Protein AF-A0AAX4IAU5-F1 (afdb_monomer)

Foldseek 3Di:
DDDDDDDDDDPPDPDDDDDDDDDDDPDDDDDPPPDPDPPDDPDPPDDPVRVVLLVQLLVQLLVQCCLQLNDVVSVVCCVVCVDPVNVVVVSCCSRPVRSPPVPDPPDQQLVVLLVVLLVCLLVVVLVVNLSSLSSNVSSPDDPVSSLVSLVVSCVVSHVVSSVSSVVSSVVSVVVCVVVVVDDDDCPVVCPVDDDDD

Mean predicted aligned error: 13.19 Å

Solvent-accessible surface area (backbone atoms only — not comparable to full-atom values): 11862 Å² total; per-residue (Å²): 131,89,82,82,81,85,81,83,87,67,98,84,64,101,69,89,82,80,86,80,84,77,84,78,83,94,68,88,76,84,74,84,80,86,65,78,80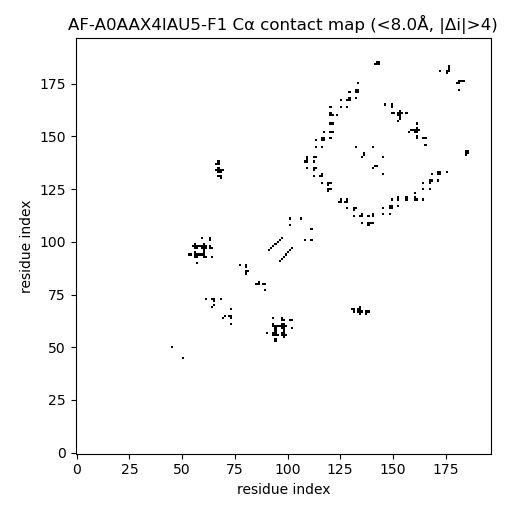,73,77,75,77,76,78,82,73,73,49,72,68,54,51,51,51,48,52,53,21,34,54,47,4,50,54,49,41,29,68,37,63,30,57,73,52,47,57,50,47,53,65,70,26,65,41,84,84,42,31,64,59,48,49,50,45,29,22,49,49,27,21,43,61,69,61,44,85,92,57,55,65,37,58,51,33,56,53,47,52,49,52,27,47,66,68,64,40,61,74,62,37,37,50,45,49,58,17,20,46,67,43,67,42,48,70,64,57,54,49,52,48,42,56,55,38,15,73,77,58,33,60,73,43,23,55,52,47,51,52,44,46,51,54,45,54,49,53,32,38,79,71,66,76,46,77,91,72,60,77,80,78,40,85,83,69,71,81,82,128

pLDDT: mean 81.66, std 19.82, range [35.56, 98.69]

Organism: NCBI:txid34406

Radius of gyration: 26.69 Å; Cα contacts (8 Å, |Δi|>4): 157; chains: 1; bounding box: 72×58×65 Å

InterPro domains:
  IPR003779 Alkyl hydroperoxide reductase AhpD/CMD-like [PF02627] (90-171)
  IPR029032 AhpD-like [G3DSA:1.20.1290.10] (31-176)
  IPR029032 AhpD-like [SSF69118] (56-174)
  IPR052512 4-carboxymuconolactone decarboxylase/NDH-1 regulator [PTHR33570] (48-177)

Structure (mmCIF, N/CA/C/O backbone):
data_AF-A0AAX4IAU5-F1
#
_entry.id   AF-A0AAX4IAU5-F1
#
loop_
_atom_site.group_PDB
_atom_site.id
_atom_site.type_symbol
_atom_site.label_atom_id
_atom_site.label_alt_id
_atom_site.label_comp_id
_atom_site.label_asym_id
_atom_site.label_entity_id
_atom_site.label_seq_id
_atom_site.pdbx_PDB_ins_code
_atom_site.Cartn_x
_atom_site.Cartn_y
_atom_site.Cartn_z
_atom_site.occupancy
_atom_site.B_iso_or_equiv
_atom_site.auth_seq_id
_atom_site.auth_comp_id
_atom_site.auth_asym_id
_atom_site.auth_atom_id
_atom_site.pdbx_PDB_model_num
ATOM 1 N N . MET A 1 1 ? 44.091 -23.424 35.319 1.00 42.50 1 MET A N 1
ATOM 2 C CA . MET A 1 1 ? 42.673 -23.159 35.646 1.00 42.50 1 MET A CA 1
ATOM 3 C C . MET A 1 1 ? 41.850 -24.216 34.936 1.00 42.50 1 MET A C 1
ATOM 5 O O . MET A 1 1 ? 42.053 -24.405 33.745 1.00 42.50 1 MET A O 1
ATOM 9 N N . SER A 1 2 ? 41.065 -24.989 35.685 1.00 35.56 2 SER A N 1
ATOM 10 C CA . SER A 1 2 ? 40.363 -26.178 35.184 1.00 35.56 2 SER A CA 1
ATOM 11 C C . SER A 1 2 ? 39.292 -25.781 34.162 1.00 35.56 2 SER A C 1
ATOM 13 O O . SER A 1 2 ? 38.470 -24.917 34.458 1.00 35.56 2 SER A O 1
ATOM 15 N N . ALA A 1 3 ? 39.323 -26.370 32.965 1.00 40.38 3 ALA A N 1
ATOM 16 C CA . ALA A 1 3 ? 38.309 -26.150 31.939 1.00 40.38 3 ALA A CA 1
ATOM 17 C C . ALA A 1 3 ? 37.106 -27.057 32.225 1.00 40.38 3 ALA A C 1
ATOM 19 O O . ALA A 1 3 ? 37.150 -28.266 32.006 1.00 40.38 3 ALA A O 1
ATOM 20 N N . THR A 1 4 ? 36.035 -26.469 32.750 1.00 40.66 4 THR A N 1
ATOM 21 C CA . THR A 1 4 ? 34.752 -27.142 32.948 1.00 40.66 4 THR A CA 1
ATOM 22 C C . THR A 1 4 ? 34.118 -27.405 31.581 1.00 40.66 4 THR A C 1
ATOM 24 O O . THR A 1 4 ? 33.692 -26.477 30.898 1.00 40.66 4 THR A O 1
ATOM 27 N N . SER A 1 5 ? 34.077 -28.668 31.155 1.00 41.69 5 SER A N 1
ATOM 28 C CA . SER A 1 5 ? 33.336 -29.095 29.965 1.00 41.69 5 SER A CA 1
ATOM 29 C C . SER A 1 5 ? 31.838 -29.118 30.289 1.00 41.69 5 SER A C 1
ATOM 31 O O . SER A 1 5 ? 31.407 -29.887 31.147 1.00 41.69 5 SER A O 1
ATOM 33 N N . LEU A 1 6 ? 31.038 -28.276 29.627 1.00 40.72 6 LEU A N 1
ATOM 34 C CA . LEU A 1 6 ? 29.583 -28.442 29.593 1.00 40.72 6 LEU A CA 1
ATOM 35 C C . LEU A 1 6 ? 29.230 -29.418 28.463 1.00 40.72 6 LEU A C 1
ATOM 37 O O . LEU A 1 6 ? 29.130 -29.026 27.303 1.00 40.72 6 LEU A O 1
ATOM 41 N N . CYS A 1 7 ? 29.015 -30.688 28.805 1.00 36.59 7 CYS A N 1
ATOM 42 C CA . CYS A 1 7 ? 28.283 -31.619 27.949 1.00 36.59 7 CYS A CA 1
ATOM 43 C C . CYS A 1 7 ? 26.790 -31.519 28.278 1.00 36.59 7 CYS A C 1
ATOM 45 O O . CYS A 1 7 ? 26.375 -31.881 29.377 1.00 36.59 7 CYS A O 1
ATOM 47 N N . SER A 1 8 ? 25.977 -31.048 27.330 1.00 40.53 8 SER A N 1
ATOM 48 C CA . SER A 1 8 ? 24.521 -31.198 27.398 1.00 40.53 8 SER A CA 1
ATOM 49 C C . SER A 1 8 ? 24.140 -32.497 26.688 1.00 40.53 8 SER A C 1
ATOM 51 O O . SER A 1 8 ? 24.450 -32.670 25.510 1.00 40.53 8 SER A O 1
ATOM 53 N N . SER A 1 9 ? 23.527 -33.435 27.412 1.00 40.00 9 SER A N 1
ATOM 54 C CA . SER A 1 9 ? 23.120 -34.739 26.879 1.00 40.00 9 SER A CA 1
ATOM 55 C C . SER A 1 9 ? 21.673 -34.655 26.388 1.00 40.00 9 SER A C 1
ATOM 57 O O . SER A 1 9 ? 20.769 -34.409 27.184 1.00 40.00 9 SER A O 1
ATOM 59 N N . ASN A 1 10 ? 21.444 -34.834 25.083 1.00 41.62 10 ASN A N 1
ATOM 60 C CA . ASN A 1 10 ? 20.103 -34.975 24.515 1.00 41.62 10 ASN A CA 1
ATOM 61 C C . ASN A 1 10 ? 19.881 -36.441 24.116 1.00 41.62 10 ASN A C 1
ATOM 63 O O . ASN A 1 10 ? 20.632 -37.004 23.321 1.00 41.62 10 ASN A O 1
ATOM 67 N N . ASN A 1 11 ? 18.867 -37.072 24.704 1.00 51.53 11 ASN A N 1
ATOM 68 C CA . ASN A 1 11 ? 18.774 -38.526 24.855 1.00 51.53 11 ASN A CA 1
ATOM 69 C C . ASN A 1 11 ? 18.225 -39.279 23.626 1.00 51.53 11 ASN A C 1
ATOM 71 O O . ASN A 1 11 ? 17.601 -40.318 23.797 1.00 51.53 11 ASN A O 1
ATOM 75 N N . ASN A 1 12 ? 18.409 -38.772 22.401 1.00 51.66 12 ASN A N 1
ATOM 76 C CA . ASN A 1 12 ? 17.761 -39.356 21.215 1.00 51.66 12 ASN A CA 1
ATOM 77 C C . ASN A 1 12 ? 18.605 -39.446 19.933 1.00 51.66 12 ASN A C 1
ATOM 79 O O . ASN A 1 12 ? 18.045 -39.718 18.880 1.00 51.66 12 ASN A O 1
ATOM 83 N N . ASN A 1 13 ? 19.932 -39.293 19.981 1.00 42.88 13 ASN A N 1
ATOM 84 C CA . ASN A 1 13 ? 20.797 -39.765 18.891 1.00 42.88 13 ASN A CA 1
ATOM 85 C C . ASN A 1 13 ? 22.247 -39.918 19.366 1.00 42.88 13 ASN A C 1
ATOM 87 O O . ASN A 1 13 ? 22.816 -39.006 19.958 1.00 42.88 13 ASN A O 1
ATOM 91 N N . LYS A 1 14 ? 22.845 -41.089 19.122 1.00 46.38 14 LYS A N 1
ATOM 92 C CA . LYS A 1 14 ? 24.207 -41.445 19.548 1.00 46.38 14 LYS A CA 1
ATOM 93 C C . LYS A 1 14 ? 25.281 -40.830 18.639 1.00 46.38 14 LYS A C 1
ATOM 95 O O . LYS A 1 14 ? 26.016 -41.569 17.997 1.00 46.38 14 LYS A O 1
ATOM 100 N N . GLU A 1 15 ? 25.420 -39.507 18.629 1.00 41.56 15 GLU A N 1
ATOM 101 C CA . GLU A 1 15 ? 26.623 -38.852 18.095 1.00 41.56 15 GLU A CA 1
ATOM 102 C C . GLU A 1 15 ? 27.083 -37.722 19.025 1.00 41.56 15 GLU A C 1
ATOM 104 O O . GLU A 1 15 ? 26.440 -36.682 19.154 1.00 41.56 15 GLU A O 1
ATOM 109 N N . ASN A 1 16 ? 28.216 -37.938 19.699 1.00 41.34 16 ASN A N 1
ATOM 110 C CA . ASN A 1 16 ? 28.892 -36.912 20.488 1.00 41.34 16 ASN A CA 1
ATOM 111 C C . ASN A 1 16 ? 29.678 -35.998 19.540 1.00 41.34 16 ASN A C 1
ATOM 113 O O . ASN A 1 16 ? 30.783 -36.341 19.121 1.00 41.34 16 ASN A O 1
ATOM 117 N N . ILE A 1 17 ? 29.133 -34.825 19.216 1.00 46.41 17 ILE A N 1
ATOM 118 C CA . ILE A 1 17 ? 29.857 -33.791 18.468 1.00 46.41 17 ILE A CA 1
ATOM 119 C C . ILE A 1 17 ? 30.657 -32.952 19.469 1.00 46.41 17 ILE A C 1
ATOM 121 O O . ILE A 1 17 ? 30.111 -32.101 20.168 1.00 46.41 17 ILE A O 1
ATOM 125 N N . CYS A 1 18 ? 31.963 -33.201 19.554 1.00 41.09 18 CYS A N 1
ATOM 126 C CA . CYS A 1 18 ? 32.881 -32.388 20.347 1.00 41.09 18 CYS A CA 1
ATOM 127 C C . CYS A 1 18 ? 33.475 -31.295 19.444 1.00 41.09 18 CYS A C 1
ATOM 129 O O . CYS A 1 18 ? 34.310 -31.579 18.584 1.00 41.09 18 CYS A O 1
ATOM 131 N N . ALA A 1 19 ? 33.025 -30.047 19.598 1.00 45.28 19 ALA A N 1
ATOM 132 C CA . ALA A 1 19 ? 33.584 -28.915 18.863 1.00 45.28 19 ALA A CA 1
ATOM 133 C C . ALA A 1 19 ? 34.929 -28.501 19.484 1.00 45.28 19 ALA A C 1
ATOM 135 O O . ALA A 1 19 ? 34.984 -27.844 20.522 1.00 45.28 19 ALA A O 1
ATOM 136 N N . SER A 1 20 ? 36.024 -28.902 18.840 1.00 43.97 20 SER A N 1
ATOM 137 C CA . SER A 1 20 ? 37.365 -28.382 19.112 1.00 43.97 20 SER A CA 1
ATOM 138 C C . SER A 1 20 ? 37.499 -26.991 18.486 1.00 43.97 20 SER A C 1
ATOM 140 O O . SER A 1 20 ? 37.491 -26.854 17.263 1.00 43.97 20 SER A O 1
ATOM 142 N N . PHE A 1 21 ? 37.610 -25.950 19.313 1.00 42.91 21 PHE A N 1
ATOM 143 C CA . PHE A 1 21 ? 37.964 -24.608 18.853 1.00 42.91 21 PHE A CA 1
ATOM 144 C C . PHE A 1 21 ? 39.489 -24.489 18.768 1.00 42.91 21 PHE A C 1
ATOM 146 O O . PHE A 1 21 ? 40.167 -24.340 19.785 1.00 42.91 21 PHE A O 1
ATOM 153 N N . ALA A 1 22 ? 40.034 -24.549 17.553 1.00 50.66 22 ALA A N 1
ATOM 154 C CA . ALA A 1 22 ? 41.423 -24.177 17.300 1.00 50.66 22 ALA A CA 1
ATOM 155 C C . ALA A 1 22 ? 41.568 -22.638 17.320 1.00 50.66 22 ALA A C 1
ATOM 157 O O . ALA A 1 22 ? 40.713 -21.945 16.759 1.00 50.66 22 ALA A O 1
ATOM 158 N N . PRO A 1 23 ? 42.619 -22.074 17.943 1.00 48.50 23 PRO A N 1
ATOM 159 C CA . PRO A 1 23 ? 42.845 -20.632 17.938 1.00 48.50 23 PRO A CA 1
ATOM 160 C C . PRO A 1 23 ? 43.210 -20.134 16.531 1.00 48.50 23 PRO A C 1
ATOM 162 O O . PRO A 1 23 ? 43.966 -20.778 15.804 1.00 48.50 23 PRO A O 1
ATOM 165 N N . LEU A 1 24 ? 42.666 -18.973 16.152 1.00 51.19 24 LEU A N 1
ATOM 166 C CA . LEU A 1 24 ? 42.927 -18.325 14.864 1.00 51.19 24 LEU A CA 1
ATOM 167 C C . LEU A 1 24 ? 44.389 -17.837 14.771 1.00 51.19 24 LEU A C 1
ATOM 169 O O . LEU A 1 24 ? 44.910 -17.302 15.754 1.00 51.19 24 LEU A O 1
ATOM 173 N N . PRO A 1 25 ? 45.053 -17.963 13.606 1.00 57.59 25 PRO A N 1
ATOM 174 C CA . PRO A 1 25 ? 46.419 -17.481 13.424 1.00 57.59 25 PRO A CA 1
ATOM 175 C C . PRO A 1 25 ? 46.477 -15.945 13.454 1.00 57.59 25 PRO A C 1
ATOM 177 O O . PRO A 1 25 ? 45.757 -15.255 12.736 1.00 57.59 25 PRO A O 1
ATOM 180 N N . THR A 1 26 ? 47.380 -15.403 14.270 1.00 53.41 26 THR A N 1
ATOM 181 C CA . THR A 1 26 ? 47.583 -13.968 14.543 1.00 53.41 26 THR A CA 1
ATOM 182 C C . THR A 1 26 ? 48.454 -13.249 13.505 1.00 53.41 26 THR A C 1
ATOM 184 O O . THR A 1 26 ? 49.131 -12.271 13.815 1.00 53.41 26 THR A O 1
ATOM 187 N N . SER A 1 27 ? 48.483 -13.697 12.250 1.00 52.38 27 SER A N 1
ATOM 188 C CA . SER A 1 27 ? 49.321 -13.067 11.220 1.00 52.38 27 SER A CA 1
ATOM 189 C C . SER A 1 27 ? 48.634 -13.057 9.859 1.00 52.38 27 SER A C 1
ATOM 191 O O . SER A 1 27 ? 48.652 -14.039 9.124 1.00 52.38 27 SER A O 1
ATOM 193 N N . PHE A 1 28 ? 48.046 -11.910 9.513 1.00 58.19 28 PHE A N 1
ATOM 194 C CA . PHE A 1 28 ? 47.614 -11.604 8.152 1.00 58.19 28 PHE A CA 1
ATOM 195 C C . PHE A 1 28 ? 48.835 -11.175 7.331 1.00 58.19 28 PHE A C 1
ATOM 197 O O . PHE A 1 28 ? 49.270 -10.027 7.394 1.00 58.19 28 PHE A O 1
ATOM 204 N N . HIS A 1 29 ? 49.402 -12.097 6.558 1.00 60.72 29 HIS A N 1
ATOM 205 C CA . HIS A 1 29 ? 50.274 -11.733 5.445 1.00 60.72 29 HIS A CA 1
ATOM 206 C C . HIS A 1 29 ? 49.392 -11.422 4.232 1.00 60.72 29 HIS A C 1
ATOM 208 O O . HIS A 1 29 ? 48.734 -12.309 3.689 1.00 60.72 29 HIS A O 1
ATOM 214 N N . LEU A 1 30 ? 49.346 -10.150 3.827 1.00 56.84 30 LEU A N 1
ATOM 215 C CA . LEU A 1 30 ? 48.718 -9.734 2.575 1.00 56.84 30 LEU A CA 1
ATOM 216 C C . LEU A 1 30 ? 49.532 -10.311 1.412 1.00 56.84 30 LEU A C 1
ATOM 218 O O . LEU A 1 30 ? 50.612 -9.818 1.095 1.00 56.84 30 LEU A O 1
ATOM 222 N N . VAL A 1 31 ? 49.012 -11.361 0.780 1.00 62.75 31 VAL A N 1
ATOM 223 C CA . VAL A 1 31 ? 49.519 -11.831 -0.511 1.00 62.75 31 VAL A CA 1
ATOM 224 C C . VAL A 1 31 ? 49.049 -10.834 -1.576 1.00 62.75 31 VAL A C 1
ATOM 226 O O . VAL A 1 31 ? 47.837 -10.648 -1.717 1.00 62.75 31 VAL A O 1
ATOM 229 N N . PRO A 1 32 ? 49.945 -10.176 -2.332 1.00 54.59 32 PRO A N 1
ATOM 230 C CA . PRO A 1 32 ? 49.530 -9.323 -3.435 1.00 54.59 32 PRO A CA 1
ATOM 231 C C . PRO A 1 32 ? 48.901 -10.199 -4.524 1.00 54.59 32 PRO A C 1
ATOM 233 O O . PRO A 1 32 ? 49.568 -11.015 -5.160 1.00 54.59 32 PRO A O 1
ATOM 236 N N . THR A 1 33 ? 47.593 -10.057 -4.730 1.00 60.66 33 THR A N 1
ATOM 237 C CA . THR A 1 33 ? 46.863 -10.772 -5.775 1.00 60.66 33 THR A CA 1
ATOM 238 C C . THR A 1 33 ? 47.084 -10.067 -7.112 1.00 60.66 33 THR A C 1
ATOM 240 O O . THR A 1 33 ? 46.337 -9.178 -7.507 1.00 60.66 33 THR A O 1
ATOM 243 N N . ASN A 1 34 ? 48.104 -10.493 -7.859 1.00 59.69 34 ASN A N 1
ATOM 244 C CA . ASN A 1 34 ? 48.252 -10.165 -9.284 1.00 59.69 34 ASN A CA 1
ATOM 245 C C . ASN A 1 34 ? 47.260 -10.982 -10.137 1.00 59.69 34 ASN A C 1
ATOM 247 O O . ASN A 1 34 ? 47.636 -11.655 -11.095 1.00 59.69 34 ASN A O 1
ATOM 251 N N . SER A 1 35 ? 45.978 -10.959 -9.766 1.00 59.38 35 SER A N 1
ATOM 252 C CA . SER A 1 35 ? 44.940 -11.601 -10.567 1.00 59.38 35 SER A CA 1
ATOM 253 C C . SER A 1 35 ? 44.686 -10.738 -11.807 1.00 59.38 35 SER A C 1
ATOM 255 O O . SER A 1 35 ? 44.451 -9.532 -11.656 1.00 59.38 35 SER A O 1
ATOM 257 N N . PRO A 1 36 ? 44.751 -11.292 -13.031 1.00 62.44 36 PRO A N 1
ATOM 258 C CA . PRO A 1 36 ? 44.452 -10.536 -14.236 1.00 62.44 36 PRO A CA 1
ATOM 259 C C . PRO A 1 36 ? 43.037 -9.967 -14.125 1.00 62.44 36 PRO A C 1
ATOM 261 O O . PRO A 1 36 ? 42.081 -10.685 -13.831 1.00 62.44 36 PRO A O 1
ATOM 264 N N . ARG A 1 37 ? 42.922 -8.650 -14.323 1.00 63.50 37 ARG A N 1
ATOM 265 C CA . ARG A 1 37 ? 41.643 -7.938 -14.348 1.00 63.50 37 ARG A CA 1
ATOM 266 C C . ARG A 1 37 ? 40.793 -8.618 -15.421 1.00 63.50 37 ARG A C 1
ATOM 268 O O . ARG A 1 37 ? 41.180 -8.607 -16.589 1.00 63.50 37 ARG A O 1
ATOM 275 N N . THR A 1 38 ? 39.700 -9.271 -15.033 1.00 64.06 38 THR A N 1
ATOM 276 C CA . THR A 1 38 ? 38.787 -9.849 -16.019 1.00 64.06 38 THR A CA 1
ATOM 277 C C . THR A 1 38 ? 38.302 -8.726 -16.937 1.00 64.06 38 THR A C 1
ATOM 279 O O . THR A 1 38 ? 38.106 -7.598 -16.470 1.00 64.06 38 THR A O 1
ATOM 282 N N . PRO A 1 39 ? 38.153 -8.979 -18.248 1.00 63.12 39 PRO A N 1
ATOM 283 C CA . PRO A 1 39 ? 37.537 -8.000 -19.127 1.00 63.12 39 PRO A CA 1
ATOM 284 C C . PRO A 1 39 ? 36.154 -7.645 -18.572 1.00 63.12 39 PRO A C 1
ATOM 286 O O . PRO A 1 39 ? 35.444 -8.519 -18.065 1.00 63.12 39 PRO A O 1
ATOM 289 N N . ASN A 1 40 ? 35.806 -6.356 -18.629 1.00 59.31 40 ASN A N 1
ATOM 290 C CA . ASN A 1 40 ? 34.490 -5.869 -18.223 1.00 59.31 40 ASN A CA 1
ATOM 291 C C . ASN A 1 40 ? 33.406 -6.764 -18.844 1.00 59.31 40 ASN A C 1
ATOM 293 O O . ASN A 1 40 ? 33.540 -7.127 -20.020 1.00 59.31 40 ASN A O 1
ATOM 297 N N . PRO A 1 41 ? 32.349 -7.127 -18.092 1.00 60.78 41 PRO A N 1
ATOM 298 C CA . PRO A 1 41 ? 31.255 -7.891 -18.666 1.00 60.78 41 PRO A CA 1
ATOM 299 C C . PRO A 1 41 ? 30.729 -7.150 -19.904 1.00 60.78 41 PRO A C 1
ATOM 301 O O . PRO A 1 41 ? 30.721 -5.912 -19.910 1.00 60.78 41 PRO A O 1
ATOM 304 N N . PRO A 1 42 ? 30.333 -7.874 -20.964 1.00 56.22 42 PRO A N 1
ATOM 305 C CA . PRO A 1 42 ? 29.811 -7.245 -22.165 1.00 56.22 42 PRO A CA 1
ATOM 306 C C . PRO A 1 42 ? 28.687 -6.280 -21.785 1.00 56.22 42 PRO A C 1
ATOM 308 O O . PRO A 1 42 ? 27.816 -6.621 -20.982 1.00 56.22 42 PRO A O 1
ATOM 311 N N . SER A 1 43 ? 28.727 -5.071 -22.354 1.00 59.72 43 SER A N 1
ATOM 312 C CA . SER A 1 43 ? 27.609 -4.131 -22.292 1.00 59.72 43 SER A CA 1
ATOM 313 C C . SER A 1 43 ? 26.363 -4.889 -22.734 1.00 59.72 43 SER A C 1
ATOM 315 O O . SER A 1 43 ? 26.287 -5.341 -23.879 1.00 59.72 43 SER A O 1
ATOM 317 N N . ILE A 1 44 ? 25.420 -5.100 -21.812 1.00 61.66 44 ILE A N 1
ATOM 318 C CA . ILE A 1 44 ? 24.132 -5.708 -22.132 1.00 61.66 44 ILE A CA 1
ATOM 319 C C . ILE A 1 44 ? 23.369 -4.668 -22.953 1.00 61.66 44 ILE A C 1
ATOM 321 O O . ILE A 1 44 ? 22.574 -3.894 -22.425 1.00 61.66 44 ILE A O 1
ATOM 325 N N . MET A 1 45 ? 23.644 -4.598 -24.254 1.00 59.16 45 MET A N 1
ATOM 326 C CA . MET A 1 45 ? 22.768 -3.887 -25.167 1.00 59.16 45 MET A CA 1
ATOM 327 C C . MET A 1 45 ? 21.460 -4.673 -25.213 1.00 59.16 45 MET A C 1
ATOM 329 O O . MET A 1 45 ? 21.425 -5.817 -25.666 1.00 59.16 45 MET A O 1
ATOM 333 N N . ALA A 1 46 ? 20.391 -4.079 -24.684 1.00 63.34 46 ALA A N 1
ATOM 334 C CA . ALA A 1 46 ? 19.067 -4.678 -24.730 1.00 63.34 46 ALA A CA 1
ATOM 335 C C . ALA A 1 46 ? 18.681 -4.936 -26.194 1.00 63.34 46 ALA A C 1
ATOM 337 O O . ALA A 1 46 ? 18.727 -4.019 -27.021 1.00 63.34 46 ALA A O 1
ATOM 338 N N . SER A 1 47 ? 18.297 -6.176 -26.508 1.00 78.56 47 SER A N 1
ATOM 339 C CA . SER A 1 47 ? 17.722 -6.510 -27.811 1.00 78.56 47 SER A CA 1
ATOM 340 C C . SER A 1 47 ? 16.455 -5.686 -28.053 1.00 78.56 47 SER A C 1
ATOM 342 O O . SER A 1 47 ? 15.782 -5.273 -27.104 1.00 78.56 47 SER A O 1
ATOM 344 N N . ASP A 1 48 ? 16.087 -5.459 -29.312 1.00 80.81 48 ASP A N 1
ATOM 345 C CA . ASP A 1 48 ? 14.913 -4.635 -29.632 1.00 80.81 48 ASP A CA 1
ATOM 346 C C . ASP A 1 48 ? 13.612 -5.212 -29.047 1.00 80.81 48 ASP A C 1
ATOM 348 O O . ASP A 1 48 ? 12.749 -4.463 -28.585 1.00 80.81 48 ASP A O 1
ATOM 352 N N . ASN A 1 49 ? 13.522 -6.540 -28.918 1.00 85.50 49 ASN A N 1
ATOM 353 C CA . ASN A 1 49 ? 12.423 -7.203 -28.211 1.00 85.50 49 ASN A CA 1
ATOM 354 C C . ASN A 1 49 ? 12.401 -6.875 -26.711 1.00 85.50 49 ASN A C 1
ATOM 356 O O . ASN A 1 49 ? 11.329 -6.674 -26.144 1.00 85.50 49 ASN A O 1
ATOM 360 N N . SER A 1 50 ? 13.566 -6.791 -26.061 1.00 86.31 50 SER A N 1
ATOM 361 C CA . SER A 1 50 ? 13.648 -6.399 -24.651 1.00 86.31 50 SER A CA 1
ATOM 362 C C . SER A 1 50 ? 13.229 -4.946 -24.448 1.00 86.31 50 SER A C 1
ATOM 364 O O . SER A 1 50 ? 12.554 -4.657 -23.463 1.00 86.31 50 SER A O 1
ATOM 366 N N . LYS A 1 51 ? 13.591 -4.039 -25.363 1.00 88.38 51 LYS A N 1
ATOM 367 C CA . LYS A 1 51 ? 13.156 -2.635 -25.300 1.00 88.38 51 LYS A CA 1
ATOM 368 C C . LYS A 1 51 ? 11.641 -2.519 -25.451 1.00 88.38 51 LYS A C 1
ATOM 370 O O . LYS A 1 51 ? 11.007 -1.826 -24.661 1.00 88.38 51 LYS A O 1
ATOM 375 N N . LYS A 1 52 ? 11.060 -3.243 -26.416 1.00 93.00 52 LYS A N 1
ATOM 376 C CA . LYS A 1 52 ? 9.609 -3.274 -26.632 1.00 93.00 52 LYS A CA 1
ATOM 377 C C . LYS A 1 52 ? 8.858 -3.781 -25.397 1.00 93.00 52 LYS A C 1
ATOM 379 O O . LYS A 1 52 ? 7.936 -3.114 -24.944 1.00 93.00 52 LYS A O 1
ATOM 384 N N . LEU A 1 53 ? 9.295 -4.901 -24.814 1.00 93.44 53 LEU A N 1
ATOM 385 C CA . LEU A 1 53 ? 8.689 -5.444 -23.593 1.00 93.44 53 LEU A CA 1
ATOM 386 C C . LEU A 1 53 ? 8.739 -4.441 -22.431 1.00 93.44 53 LEU A C 1
ATOM 388 O O . LEU A 1 53 ? 7.746 -4.262 -21.733 1.00 93.44 53 LEU A O 1
ATOM 392 N N . ARG A 1 54 ? 9.884 -3.779 -22.220 1.00 93.38 54 ARG A N 1
ATOM 393 C CA . ARG A 1 54 ? 10.023 -2.767 -21.163 1.00 93.38 54 ARG A CA 1
ATOM 394 C C . ARG A 1 54 ? 9.077 -1.586 -21.375 1.00 93.38 54 ARG A C 1
ATOM 396 O O . ARG A 1 54 ? 8.442 -1.164 -20.419 1.00 93.38 54 ARG A O 1
ATOM 403 N N . ALA A 1 55 ? 8.910 -1.116 -22.612 1.00 93.62 55 ALA A N 1
ATOM 404 C CA . ALA A 1 55 ? 7.957 -0.052 -22.931 1.00 93.62 55 ALA A CA 1
ATOM 405 C C . ALA A 1 55 ? 6.498 -0.464 -22.648 1.00 93.62 55 ALA A C 1
ATOM 407 O O . ALA A 1 55 ? 5.750 0.305 -22.050 1.00 93.62 55 ALA A O 1
ATOM 408 N N . GLU A 1 56 ? 6.106 -1.689 -23.014 1.00 95.50 56 GLU A N 1
ATOM 409 C CA . GLU A 1 56 ? 4.770 -2.229 -22.715 1.00 95.50 56 GLU A CA 1
ATOM 410 C C . GLU A 1 56 ? 4.526 -2.345 -21.201 1.00 95.50 56 GLU A C 1
ATOM 412 O O . GLU A 1 56 ? 3.471 -1.946 -20.707 1.00 95.50 56 GLU A O 1
ATOM 417 N N . LEU A 1 57 ? 5.517 -2.836 -20.447 1.00 96.38 57 LEU A N 1
ATOM 418 C CA . LEU A 1 57 ? 5.456 -2.902 -18.984 1.00 96.38 57 LEU A CA 1
ATOM 419 C C . LEU A 1 57 ? 5.403 -1.513 -18.350 1.00 96.38 57 LEU A C 1
ATOM 421 O O . LEU A 1 57 ? 4.677 -1.317 -17.380 1.00 96.38 57 LEU A O 1
ATOM 425 N N . PHE A 1 58 ? 6.155 -0.550 -18.876 1.00 94.50 58 PHE A N 1
ATOM 426 C CA . PHE A 1 58 ? 6.151 0.815 -18.368 1.00 94.50 58 PHE A CA 1
ATOM 427 C C . PHE A 1 58 ? 4.774 1.462 -18.550 1.00 94.50 58 PHE A C 1
ATOM 429 O O . PHE A 1 58 ? 4.230 2.016 -17.597 1.00 94.50 58 PHE A O 1
ATOM 436 N N . GLU A 1 59 ? 4.168 1.324 -19.732 1.00 95.19 59 GLU A N 1
ATOM 437 C CA . GLU A 1 59 ? 2.836 1.868 -20.019 1.00 95.19 59 GLU A CA 1
ATOM 438 C C . GLU A 1 59 ? 1.754 1.222 -19.142 1.00 95.19 59 GLU A C 1
ATOM 440 O O . GLU A 1 59 ? 1.018 1.920 -18.439 1.00 95.19 59 GLU A O 1
ATOM 445 N N . ALA A 1 60 ? 1.713 -0.115 -19.084 1.00 95.06 60 ALA A N 1
ATOM 446 C CA . ALA A 1 60 ? 0.807 -0.834 -18.185 1.00 95.06 60 ALA A CA 1
ATOM 447 C C . ALA A 1 60 ? 1.045 -0.449 -16.713 1.00 95.06 60 ALA A C 1
ATOM 449 O O . ALA A 1 60 ? 0.116 -0.330 -15.913 1.00 95.06 60 ALA A O 1
ATOM 450 N N . GLY A 1 61 ? 2.306 -0.217 -16.351 1.00 95.81 61 GLY A N 1
ATOM 451 C CA . GLY A 1 61 ? 2.711 0.223 -15.030 1.00 95.81 61 GLY A CA 1
ATOM 452 C C . GLY A 1 61 ? 2.180 1.600 -14.665 1.00 95.81 61 GLY A C 1
ATOM 453 O O . GLY A 1 61 ? 1.669 1.775 -13.560 1.00 95.81 61 GLY A O 1
ATOM 454 N N . LEU A 1 62 ? 2.241 2.567 -15.580 1.00 94.75 62 LEU A N 1
ATOM 455 C CA . LEU A 1 62 ? 1.677 3.895 -15.357 1.00 94.75 62 LEU A CA 1
ATOM 456 C C . LEU A 1 62 ? 0.165 3.839 -15.143 1.00 94.75 62 LEU A C 1
ATOM 458 O O . LEU A 1 62 ? -0.328 4.468 -14.206 1.00 94.75 62 LEU A O 1
ATOM 462 N N . GLN A 1 63 ? -0.552 3.059 -15.954 1.00 94.75 63 GLN A N 1
ATOM 463 C CA . GLN A 1 63 ? -1.999 2.867 -15.812 1.00 94.75 63 GLN A CA 1
ATOM 464 C C . GLN A 1 63 ? -2.336 2.304 -14.426 1.00 94.75 63 GLN A C 1
ATOM 466 O O . GLN A 1 63 ? -3.041 2.936 -13.640 1.00 94.75 63 GLN A O 1
ATOM 471 N N . ASN A 1 64 ? -1.706 1.186 -14.061 1.00 93.56 64 ASN A N 1
ATOM 472 C CA . ASN A 1 64 ? -1.902 0.548 -12.763 1.00 93.56 64 ASN A CA 1
ATOM 473 C C . ASN A 1 64 ? -1.558 1.460 -11.585 1.00 93.56 64 ASN A C 1
ATOM 475 O O . ASN A 1 64 ? -2.241 1.447 -10.560 1.00 93.56 64 ASN A O 1
ATOM 479 N N . ARG A 1 65 ? -0.475 2.231 -11.701 1.00 92.81 65 ARG A N 1
ATOM 480 C CA . ARG A 1 65 ? -0.034 3.140 -10.646 1.00 92.81 65 ARG A CA 1
ATOM 481 C C . ARG A 1 65 ? -1.049 4.267 -10.452 1.00 92.81 65 ARG A C 1
ATOM 483 O O . ARG A 1 65 ? -1.387 4.573 -9.312 1.00 92.81 65 ARG A O 1
ATOM 490 N N . ARG A 1 66 ? -1.584 4.843 -11.531 1.00 94.00 66 ARG A N 1
ATOM 491 C CA . ARG A 1 66 ? -2.613 5.897 -11.472 1.00 94.00 66 ARG A CA 1
ATOM 492 C C . ARG A 1 66 ? -3.898 5.407 -10.818 1.00 94.00 66 ARG A C 1
ATOM 494 O O . ARG A 1 66 ? -4.418 6.091 -9.943 1.00 94.00 66 ARG A O 1
ATOM 501 N N . GLU A 1 67 ? -4.354 4.209 -11.169 1.00 90.75 67 GLU A N 1
ATOM 502 C CA . GLU A 1 67 ? -5.552 3.604 -10.572 1.00 90.75 67 GLU A CA 1
ATOM 503 C C . GLU A 1 67 ? -5.414 3.411 -9.056 1.00 90.75 67 GLU A C 1
ATOM 505 O O . GLU A 1 67 ? -6.338 3.698 -8.296 1.00 90.75 67 GLU A O 1
ATOM 510 N N . VAL A 1 68 ? -4.241 2.963 -8.598 1.00 88.12 68 VAL A N 1
ATOM 511 C CA . VAL A 1 68 ? -4.025 2.649 -7.181 1.00 88.12 68 VAL A CA 1
ATOM 512 C C . VAL A 1 68 ? -3.684 3.904 -6.377 1.00 88.12 68 VAL A C 1
ATOM 514 O O . VAL A 1 68 ? -4.396 4.269 -5.440 1.00 88.12 68 VAL A O 1
ATOM 517 N N . VAL A 1 69 ? -2.592 4.595 -6.707 1.00 87.69 69 VAL A N 1
ATOM 518 C CA . VAL A 1 69 ? -2.086 5.703 -5.875 1.00 87.69 69 VAL A CA 1
ATOM 519 C C . VAL A 1 69 ? -2.625 7.073 -6.293 1.00 87.69 69 VAL A C 1
ATOM 521 O O . VAL A 1 69 ? -2.604 8.003 -5.484 1.00 87.69 69 VAL A O 1
ATOM 524 N N . GLY A 1 70 ? -3.263 7.172 -7.461 1.00 88.62 70 GLY A N 1
ATOM 525 C CA . GLY A 1 70 ? -3.946 8.370 -7.952 1.00 88.62 70 GLY A CA 1
ATOM 526 C C . GLY A 1 70 ? -3.097 9.198 -8.917 1.00 88.62 70 GLY A C 1
ATOM 527 O O . GLY A 1 70 ? -1.880 9.303 -8.761 1.00 88.62 70 GLY A O 1
ATOM 528 N N . GLU A 1 71 ? -3.761 9.840 -9.882 1.00 89.50 71 GLU A N 1
ATOM 529 C CA . GLU A 1 71 ? -3.131 10.626 -10.955 1.00 89.50 71 GLU A CA 1
ATOM 530 C C . GLU A 1 71 ? -2.157 11.687 -10.424 1.00 89.50 71 GLU A C 1
ATOM 532 O O . GLU A 1 71 ? -0.977 11.688 -10.760 1.00 89.50 71 GLU A O 1
ATOM 537 N N . ALA A 1 72 ? -2.620 12.546 -9.510 1.00 85.94 72 ALA A N 1
ATOM 538 C CA . ALA A 1 72 ? -1.821 13.650 -8.976 1.00 85.94 72 ALA A CA 1
ATOM 539 C C . ALA A 1 72 ? -0.529 13.182 -8.277 1.00 85.94 72 ALA 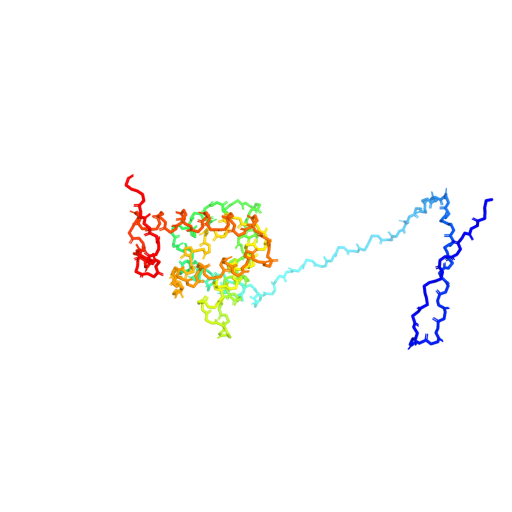A C 1
ATOM 541 O O . ALA A 1 72 ? 0.499 13.870 -8.321 1.00 85.94 72 ALA A O 1
ATOM 542 N N . TYR A 1 73 ? -0.572 12.004 -7.645 1.00 85.12 73 TYR A N 1
ATOM 543 C CA . TYR A 1 73 ? 0.604 11.396 -7.035 1.00 85.12 73 TYR A CA 1
ATOM 544 C C . TYR A 1 73 ? 1.586 10.914 -8.106 1.00 85.12 73 TYR A C 1
ATOM 546 O O . TYR A 1 73 ? 2.781 11.185 -7.996 1.00 85.12 73 TYR A O 1
ATOM 554 N N . VAL A 1 74 ? 1.098 10.242 -9.155 1.00 86.31 74 VAL A N 1
ATOM 555 C CA . VAL A 1 74 ? 1.944 9.752 -10.255 1.00 86.31 74 VAL A CA 1
ATOM 556 C C . VAL A 1 74 ? 2.618 10.901 -10.988 1.00 86.31 74 VAL A C 1
ATOM 558 O O . VAL A 1 74 ? 3.831 10.856 -11.168 1.00 86.31 74 VAL A O 1
ATOM 561 N N . GLU A 1 75 ? 1.884 11.959 -11.316 1.00 88.06 75 GLU A N 1
ATOM 562 C CA . GLU A 1 75 ? 2.443 13.142 -11.979 1.00 88.06 75 GLU A CA 1
ATOM 563 C C . GLU A 1 75 ? 3.508 13.835 -11.116 1.00 88.06 75 GLU A C 1
ATOM 565 O O . GLU A 1 75 ? 4.573 14.228 -11.597 1.00 88.06 75 GLU A O 1
ATOM 570 N N . THR A 1 76 ? 3.282 13.919 -9.802 1.00 84.88 76 THR A N 1
ATOM 571 C CA . THR A 1 76 ? 4.295 14.435 -8.870 1.00 84.88 76 THR A CA 1
ATOM 572 C C . THR A 1 76 ? 5.516 13.521 -8.795 1.00 84.88 76 THR A C 1
ATOM 574 O O . THR A 1 76 ? 6.643 14.011 -8.795 1.00 84.88 76 THR A O 1
ATOM 577 N N . ALA A 1 77 ? 5.320 12.203 -8.770 1.00 83.19 77 ALA A N 1
ATOM 578 C CA . ALA A 1 77 ? 6.411 11.238 -8.748 1.00 83.19 77 ALA A CA 1
ATOM 579 C C . ALA A 1 77 ? 7.220 11.241 -10.052 1.00 83.19 77 ALA A C 1
ATOM 581 O O . ALA A 1 77 ? 8.439 11.135 -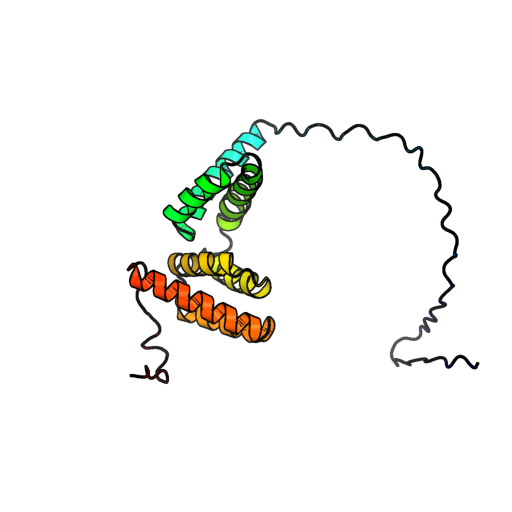9.995 1.00 83.19 77 ALA A O 1
ATOM 582 N N . LEU A 1 78 ? 6.577 11.404 -11.212 1.00 83.69 78 LEU A N 1
ATOM 583 C CA . LEU A 1 78 ? 7.253 11.535 -12.505 1.00 83.69 78 LEU A CA 1
ATOM 584 C C . LEU A 1 78 ? 8.072 12.825 -12.576 1.00 83.69 78 LEU A C 1
ATOM 586 O O . LEU A 1 78 ? 9.226 12.785 -12.992 1.00 83.69 78 LEU A O 1
ATOM 590 N N . ARG A 1 79 ? 7.521 13.945 -12.094 1.00 83.50 79 ARG A N 1
ATOM 591 C CA . ARG A 1 79 ? 8.245 15.221 -12.006 1.00 83.50 79 ARG A CA 1
ATOM 592 C C . ARG A 1 79 ? 9.420 15.163 -11.027 1.00 83.50 79 ARG A C 1
ATOM 594 O O . ARG A 1 79 ? 10.472 15.710 -11.311 1.00 83.50 79 ARG A O 1
ATOM 601 N N . ASN A 1 80 ? 9.265 14.513 -9.876 1.00 72.56 80 ASN A N 1
ATOM 602 C CA . ASN A 1 80 ? 10.343 14.404 -8.887 1.00 72.56 80 ASN A CA 1
ATOM 603 C C . ASN A 1 80 ? 11.386 13.339 -9.278 1.00 72.56 80 ASN A C 1
ATOM 605 O O . ASN A 1 80 ? 12.561 13.466 -8.945 1.00 72.56 80 ASN A O 1
ATOM 609 N N . GLY A 1 81 ? 10.960 12.301 -10.000 1.00 67.62 81 GLY A N 1
ATOM 610 C CA . GLY A 1 81 ? 11.797 11.247 -10.571 1.00 67.62 81 GLY A CA 1
ATOM 611 C C . GLY A 1 81 ? 12.436 11.618 -11.911 1.00 67.62 81 GLY A C 1
ATOM 612 O O . GLY A 1 81 ? 13.039 10.756 -12.542 1.00 67.62 81 GLY A O 1
ATOM 613 N N . SER A 1 82 ? 12.312 12.874 -12.356 1.00 69.00 82 SER A N 1
ATOM 614 C CA . SER A 1 82 ? 12.846 13.347 -13.637 1.00 69.00 82 SER A CA 1
ATOM 615 C C . SER A 1 82 ? 14.327 13.736 -13.587 1.00 69.00 82 SER A C 1
ATOM 617 O O . SER A 1 82 ? 14.841 14.294 -14.556 1.00 69.00 82 SER A O 1
ATOM 619 N N . SER A 1 83 ? 15.015 13.519 -12.461 1.00 84.31 83 SER A N 1
ATOM 620 C CA . SER A 1 83 ? 16.469 13.679 -12.411 1.00 84.31 83 SER A CA 1
ATOM 621 C C . SER A 1 83 ? 17.152 12.466 -13.038 1.00 84.31 83 SER A C 1
ATOM 623 O O . SER A 1 83 ? 16.656 11.345 -12.934 1.00 84.31 83 SER A O 1
ATOM 625 N N . GLU A 1 84 ? 18.316 12.683 -13.654 1.00 86.31 84 GLU A N 1
ATOM 626 C CA . GLU A 1 84 ? 19.123 11.604 -14.245 1.00 86.31 84 GLU A CA 1
ATOM 627 C C . GLU A 1 84 ? 19.427 10.498 -13.217 1.00 86.31 84 GLU A C 1
ATOM 629 O O . GLU A 1 84 ? 19.289 9.318 -13.521 1.00 86.31 84 GLU A O 1
ATOM 634 N N . PHE A 1 85 ? 19.676 10.880 -11.960 1.00 87.31 85 PHE A N 1
ATOM 635 C CA . PHE A 1 85 ? 19.900 9.946 -10.857 1.00 87.31 85 PHE A CA 1
ATOM 636 C C . PHE A 1 85 ? 18.659 9.114 -10.475 1.00 87.31 85 PHE A C 1
ATOM 638 O O . PHE A 1 85 ? 18.772 7.917 -10.212 1.00 87.31 85 PHE A O 1
ATOM 645 N N . ALA A 1 86 ? 17.469 9.723 -10.404 1.00 86.75 86 ALA A N 1
ATOM 646 C CA . ALA A 1 86 ? 16.260 9.053 -9.910 1.00 86.75 86 ALA A CA 1
ATOM 647 C C . ALA A 1 86 ? 15.509 8.259 -10.992 1.00 86.75 86 ALA A C 1
ATOM 649 O O . ALA A 1 86 ? 14.721 7.366 -10.663 1.00 86.75 86 ALA A O 1
ATOM 650 N N . TYR A 1 87 ? 15.750 8.560 -12.270 1.00 87.00 87 TYR A N 1
ATOM 651 C CA . TYR A 1 87 ? 14.995 7.993 -13.385 1.00 87.00 87 TYR A CA 1
ATOM 652 C C . TYR A 1 87 ? 15.059 6.460 -13.435 1.00 87.00 87 TYR A C 1
ATOM 654 O O . TYR A 1 87 ? 14.019 5.811 -13.534 1.00 87.00 87 TYR A O 1
ATOM 662 N N . ALA A 1 88 ? 16.242 5.864 -13.248 1.00 89.88 88 ALA A N 1
ATOM 663 C CA . ALA A 1 88 ? 16.403 4.406 -13.271 1.00 89.88 88 ALA A CA 1
ATOM 664 C C . ALA A 1 88 ? 15.550 3.695 -12.200 1.00 89.88 88 ALA A C 1
ATOM 666 O O . ALA A 1 88 ? 14.998 2.617 -12.430 1.00 89.88 88 ALA A O 1
ATOM 667 N N . GLN A 1 89 ? 15.394 4.315 -11.026 1.00 90.00 89 GLN A N 1
ATOM 668 C CA . GLN A 1 89 ? 14.539 3.795 -9.960 1.00 90.00 89 GLN A CA 1
ATOM 669 C C . GLN A 1 89 ? 13.051 3.911 -10.324 1.00 90.00 89 GLN A C 1
ATOM 671 O O . GLN A 1 89 ? 12.271 3.000 -10.030 1.00 90.00 89 GLN A O 1
ATOM 676 N N . GLN A 1 90 ? 12.658 5.015 -10.962 1.00 89.19 90 GLN A N 1
ATOM 677 C CA . GLN A 1 90 ? 11.293 5.249 -11.429 1.00 89.19 90 GLN A CA 1
ATOM 678 C C . GLN A 1 90 ? 10.909 4.267 -12.547 1.00 89.19 90 GLN A C 1
ATOM 680 O O . GLN A 1 90 ? 9.808 3.711 -12.499 1.00 89.19 90 GLN A O 1
ATOM 685 N N . GLU A 1 91 ? 11.806 4.009 -13.503 1.00 91.50 91 GLU A N 1
ATOM 686 C CA . GLU A 1 91 ? 11.635 2.976 -14.534 1.00 91.50 91 GLU A CA 1
ATOM 687 C C . GLU A 1 91 ? 11.445 1.597 -13.904 1.00 91.50 91 GLU A C 1
ATOM 689 O O . GLU A 1 91 ? 10.431 0.947 -14.155 1.00 91.50 91 GLU A O 1
ATOM 694 N N . LEU A 1 92 ? 12.358 1.184 -13.016 1.00 93.88 92 LEU A N 1
ATOM 695 C CA . LEU A 1 92 ? 12.305 -0.127 -12.366 1.00 93.88 92 LEU A CA 1
ATOM 696 C C . LEU A 1 92 ? 10.964 -0.369 -11.663 1.00 93.88 92 LEU A C 1
ATOM 698 O O . LEU A 1 92 ? 10.344 -1.416 -11.844 1.00 93.88 92 LEU A O 1
ATOM 702 N N . ILE A 1 93 ? 10.503 0.593 -10.862 1.00 92.88 93 ILE A N 1
ATOM 703 C CA . ILE A 1 93 ? 9.251 0.453 -10.109 1.00 92.88 93 ILE A CA 1
ATOM 704 C C . ILE A 1 93 ? 8.046 0.456 -11.045 1.00 92.88 93 ILE A C 1
ATOM 706 O O . ILE A 1 93 ? 7.129 -0.345 -10.859 1.00 92.88 93 ILE A O 1
ATOM 710 N N . THR A 1 94 ? 8.041 1.326 -12.053 1.00 94.12 94 THR A N 1
ATOM 711 C CA . THR A 1 94 ? 6.923 1.422 -12.998 1.00 94.12 94 THR A CA 1
ATOM 712 C C . THR A 1 94 ? 6.801 0.140 -13.819 1.00 94.12 94 THR A C 1
ATOM 714 O O . THR A 1 94 ? 5.729 -0.453 -13.846 1.00 94.12 94 THR A O 1
ATOM 717 N N . GLU A 1 95 ? 7.894 -0.369 -14.386 1.00 95.50 95 GLU A N 1
ATOM 718 C CA . GLU A 1 95 ? 7.881 -1.595 -15.191 1.00 95.50 95 GLU A CA 1
ATOM 719 C C . GLU A 1 95 ? 7.590 -2.847 -14.356 1.00 95.50 95 GLU A C 1
ATOM 721 O O . GLU A 1 95 ? 6.695 -3.633 -14.674 1.00 95.50 95 GLU A O 1
ATOM 726 N N . TRP A 1 96 ? 8.348 -3.068 -13.281 1.00 95.75 96 TRP A N 1
ATOM 727 C CA . TRP A 1 96 ? 8.343 -4.363 -12.601 1.00 95.75 96 TRP A CA 1
ATOM 728 C C . TRP A 1 96 ? 7.325 -4.454 -11.481 1.00 95.75 96 TRP A C 1
ATOM 730 O O . TRP A 1 96 ? 6.619 -5.459 -11.380 1.00 95.75 96 TRP A O 1
ATOM 740 N N . ALA A 1 97 ? 7.214 -3.430 -10.636 1.00 94.69 97 ALA A N 1
ATOM 741 C CA . ALA A 1 97 ? 6.198 -3.474 -9.597 1.00 94.69 97 ALA A CA 1
ATOM 742 C C . ALA A 1 97 ? 4.823 -3.321 -10.255 1.00 94.69 97 ALA A C 1
ATOM 744 O O . ALA A 1 97 ? 4.007 -4.244 -10.211 1.00 94.69 97 ALA A O 1
ATOM 745 N N . TRP A 1 98 ? 4.591 -2.189 -10.918 1.00 95.62 98 TRP A N 1
ATOM 746 C CA . TRP A 1 98 ? 3.269 -1.852 -11.433 1.00 95.62 98 TRP A CA 1
ATOM 747 C C . TRP A 1 98 ? 2.929 -2.589 -12.728 1.00 95.62 98 TRP A C 1
ATOM 749 O O . TRP A 1 98 ? 1.856 -3.179 -12.812 1.00 95.62 98 TRP A O 1
ATOM 759 N N . GLY A 1 99 ? 3.825 -2.601 -13.715 1.00 96.12 99 GLY A N 1
ATOM 760 C CA . GLY A 1 99 ? 3.573 -3.206 -15.024 1.00 96.12 99 GLY A CA 1
ATOM 761 C C . GLY A 1 99 ? 3.527 -4.728 -15.001 1.00 96.12 99 GLY A C 1
ATOM 762 O O . GLY A 1 99 ? 2.678 -5.333 -15.652 1.00 96.12 99 GLY A O 1
ATOM 763 N N . ASN A 1 100 ? 4.401 -5.359 -14.215 1.00 95.69 100 ASN A N 1
ATOM 764 C CA . ASN A 1 100 ? 4.472 -6.812 -14.111 1.00 95.69 100 ASN A CA 1
ATOM 765 C C . ASN A 1 100 ? 3.631 -7.344 -12.943 1.00 95.69 100 ASN A C 1
ATOM 767 O O . ASN A 1 100 ? 2.570 -7.927 -13.162 1.00 95.69 100 ASN A O 1
ATOM 771 N N . ILE A 1 101 ? 4.074 -7.154 -11.696 1.00 96.69 101 ILE A N 1
ATOM 772 C CA . ILE A 1 101 ? 3.509 -7.871 -10.541 1.00 96.69 101 ILE A CA 1
ATOM 773 C C . ILE A 1 101 ? 2.050 -7.494 -10.273 1.00 96.69 101 ILE A C 1
ATOM 775 O O . ILE A 1 101 ? 1.229 -8.388 -10.039 1.00 96.69 101 ILE A O 1
ATOM 779 N N . TRP A 1 102 ? 1.711 -6.205 -10.331 1.00 95.88 102 TRP A N 1
ATOM 780 C CA . TRP A 1 102 ? 0.342 -5.721 -10.116 1.00 95.88 102 TRP A CA 1
ATOM 781 C C . TRP A 1 102 ? -0.624 -6.077 -11.261 1.00 95.88 102 TRP A C 1
ATOM 783 O O . TRP A 1 102 ? -1.832 -6.145 -11.027 1.00 95.88 102 TRP A O 1
ATOM 793 N N . SER A 1 103 ? -0.115 -6.395 -12.456 1.00 94.38 103 SER A N 1
ATOM 794 C CA . SER A 1 103 ? -0.914 -6.855 -13.607 1.00 94.38 103 SER A CA 1
ATOM 795 C C . SER A 1 103 ? -1.231 -8.353 -13.592 1.00 94.38 103 SER A C 1
ATOM 797 O O . SER A 1 103 ? -2.036 -8.823 -14.392 1.00 94.38 103 SER A O 1
ATOM 799 N N . ARG A 1 104 ? -0.597 -9.148 -12.719 1.00 96.19 104 ARG A N 1
ATOM 800 C CA . ARG A 1 104 ? -0.797 -10.608 -12.713 1.00 96.19 104 ARG A CA 1
ATOM 801 C C . ARG A 1 104 ? -2.216 -10.976 -12.243 1.00 96.19 104 ARG A C 1
ATOM 803 O O . ARG A 1 104 ? -2.643 -10.478 -11.200 1.00 96.19 104 ARG A O 1
ATOM 810 N N . PRO A 1 105 ? -2.895 -11.946 -12.882 1.00 94.88 105 PRO A N 1
ATOM 811 C CA . PRO A 1 105 ? -4.299 -12.261 -12.590 1.00 94.88 105 PRO A CA 1
ATOM 812 C C . PRO A 1 105 ? -4.517 -13.098 -11.319 1.00 94.88 105 PRO A C 1
ATOM 814 O O . PRO A 1 105 ? -5.648 -13.268 -10.889 1.00 94.88 105 PRO A O 1
ATOM 817 N N . GLY A 1 106 ? -3.458 -13.649 -10.715 1.00 96.75 106 GLY A N 1
ATOM 818 C CA . GLY A 1 106 ? -3.595 -14.618 -9.617 1.00 96.75 106 GLY A CA 1
ATOM 819 C C . GLY A 1 106 ? -4.088 -14.051 -8.280 1.00 96.75 106 GLY A C 1
ATOM 820 O O . GLY A 1 106 ? -4.462 -14.831 -7.414 1.00 96.75 106 GLY A O 1
ATOM 821 N N . LEU A 1 107 ? -4.062 -12.728 -8.095 1.00 97.44 107 LEU A N 1
ATOM 822 C CA . LEU A 1 107 ? -4.611 -12.053 -6.916 1.00 97.44 107 LEU A CA 1
ATOM 823 C C . LEU A 1 107 ? -5.328 -10.782 -7.349 1.00 97.44 107 LEU A C 1
ATOM 825 O O . LEU A 1 107 ? -4.784 -10.000 -8.139 1.00 97.44 107 LEU A O 1
ATOM 829 N N . GLU A 1 108 ? -6.495 -10.552 -6.759 1.00 96.19 108 GLU A N 1
ATOM 830 C CA . GLU A 1 108 ? -7.247 -9.315 -6.925 1.00 96.19 108 GLU A CA 1
ATOM 831 C C . GLU A 1 108 ? -6.479 -8.118 -6.352 1.00 96.19 108 GLU A C 1
ATOM 833 O O . GLU A 1 108 ? -5.663 -8.237 -5.430 1.00 96.19 108 GLU A O 1
ATOM 838 N N . ARG A 1 109 ? -6.782 -6.918 -6.860 1.00 94.75 109 ARG A N 1
ATOM 839 C CA . ARG A 1 109 ? -6.164 -5.669 -6.390 1.00 94.75 109 ARG A CA 1
ATOM 840 C C . ARG A 1 109 ? -6.374 -5.434 -4.899 1.00 94.75 109 ARG A C 1
ATOM 842 O O . ARG A 1 109 ? -5.435 -5.035 -4.212 1.00 94.75 109 ARG A O 1
ATOM 849 N N . LYS A 1 110 ? -7.561 -5.775 -4.398 1.00 96.50 110 LYS A N 1
ATOM 850 C CA . LYS A 1 110 ? -7.892 -5.767 -2.974 1.00 96.50 110 LYS A CA 1
ATOM 851 C C . LYS A 1 110 ? -6.915 -6.634 -2.168 1.00 96.50 110 LYS A C 1
ATOM 853 O O . LYS A 1 110 ? -6.251 -6.160 -1.253 1.00 96.50 110 LYS A O 1
ATOM 858 N N . GLN A 1 111 ? -6.732 -7.891 -2.564 1.00 97.94 111 GLN A N 1
ATOM 859 C CA . GLN A 1 111 ? -5.834 -8.823 -1.871 1.00 97.94 111 GLN A CA 1
ATOM 860 C C . GLN A 1 111 ? -4.374 -8.343 -1.888 1.00 97.94 111 GLN A C 1
ATOM 862 O O . GLN A 1 111 ? -3.681 -8.422 -0.876 1.00 97.94 111 GLN A O 1
ATOM 867 N N . ARG A 1 112 ? -3.910 -7.782 -3.012 1.00 97.81 112 ARG A N 1
ATOM 868 C CA . ARG A 1 112 ? -2.557 -7.208 -3.124 1.00 97.81 112 ARG A CA 1
ATOM 869 C C . ARG A 1 112 ? -2.355 -6.018 -2.192 1.00 97.81 112 ARG A C 1
ATOM 871 O O . ARG A 1 112 ? -1.335 -5.952 -1.511 1.00 97.81 112 ARG A O 1
ATOM 878 N N . SER A 1 113 ? -3.331 -5.113 -2.119 1.00 98.00 113 SER A N 1
ATOM 879 C CA . SER A 1 113 ? -3.291 -3.995 -1.173 1.00 98.00 113 SER A CA 1
ATOM 880 C C . SER A 1 113 ? -3.233 -4.475 0.277 1.00 98.00 113 SER A C 1
ATOM 882 O O . SER A 1 113 ? -2.424 -3.961 1.045 1.00 98.00 113 SER A O 1
ATOM 884 N N . LEU A 1 114 ? -4.020 -5.494 0.640 1.00 98.44 114 LEU A N 1
ATOM 885 C CA . LEU A 1 114 ? -3.999 -6.072 1.987 1.00 98.44 114 LEU A CA 1
ATOM 886 C C . LEU A 1 114 ? -2.618 -6.646 2.352 1.00 98.44 114 LEU A C 1
ATOM 888 O O . LEU A 1 114 ? -2.112 -6.398 3.446 1.00 98.44 114 LEU A O 1
ATOM 892 N N . LEU A 1 115 ? -1.975 -7.364 1.425 1.00 98.19 115 LEU A N 1
ATOM 893 C CA . LEU A 1 115 ? -0.615 -7.877 1.626 1.00 98.19 115 LEU A CA 1
ATOM 894 C C . LEU A 1 115 ? 0.402 -6.740 1.792 1.00 98.19 115 LEU A C 1
ATOM 896 O O . LEU A 1 115 ? 1.238 -6.787 2.696 1.00 98.19 115 LEU A O 1
ATOM 900 N N . ASN A 1 116 ? 0.317 -5.703 0.955 1.00 97.62 116 ASN A N 1
ATOM 901 C CA . ASN A 1 116 ? 1.215 -4.553 1.039 1.00 97.62 116 ASN A CA 1
ATOM 902 C C . ASN A 1 116 ? 1.078 -3.798 2.364 1.00 97.62 116 ASN A C 1
ATOM 904 O O . ASN A 1 116 ? 2.097 -3.394 2.916 1.00 97.62 116 ASN A O 1
ATOM 908 N N . ILE A 1 117 ? -0.136 -3.656 2.906 1.00 98.06 117 ILE A N 1
ATOM 909 C CA . ILE A 1 117 ? -0.366 -3.083 4.243 1.00 98.06 117 ILE A CA 1
ATOM 910 C C . ILE A 1 117 ? 0.473 -3.832 5.282 1.00 98.06 117 ILE A C 1
ATOM 912 O O . ILE A 1 117 ? 1.280 -3.214 5.974 1.00 98.06 117 ILE A O 1
ATOM 916 N N . GLY A 1 118 ? 0.351 -5.162 5.349 1.00 98.25 118 GLY A N 1
ATOM 917 C CA . GLY A 1 118 ? 1.109 -5.972 6.306 1.00 98.25 118 GLY A CA 1
ATOM 918 C C . GLY A 1 118 ? 2.626 -5.851 6.123 1.00 98.25 118 GLY A C 1
ATOM 919 O O . GLY A 1 118 ? 3.355 -5.634 7.092 1.00 98.25 118 GLY A O 1
ATOM 920 N N . MET A 1 119 ? 3.106 -5.925 4.876 1.00 98.56 119 MET A N 1
ATOM 921 C CA . MET A 1 119 ? 4.537 -5.810 4.567 1.00 98.56 119 MET A CA 1
ATOM 922 C C . MET A 1 119 ? 5.106 -4.435 4.940 1.00 98.56 119 MET A C 1
ATOM 924 O O . MET A 1 119 ? 6.177 -4.356 5.539 1.00 98.56 119 MET A O 1
ATOM 928 N N . LEU A 1 120 ? 4.395 -3.346 4.643 1.00 98.56 120 LEU A N 1
ATOM 929 C CA . LEU A 1 120 ? 4.861 -1.986 4.929 1.00 98.56 120 LEU A CA 1
ATOM 930 C C . LEU A 1 120 ? 4.868 -1.676 6.429 1.00 98.56 120 LEU A C 1
ATOM 932 O O . LEU A 1 120 ? 5.778 -0.986 6.895 1.00 98.56 120 LEU A O 1
ATOM 936 N N . ILE A 1 121 ? 3.924 -2.237 7.193 1.00 98.62 121 ILE A N 1
ATOM 937 C CA . ILE A 1 121 ? 3.942 -2.171 8.662 1.00 98.62 121 ILE A CA 1
ATOM 938 C C . ILE A 1 121 ? 5.171 -2.902 9.211 1.00 98.62 121 ILE A C 1
ATOM 940 O O . ILE A 1 121 ? 5.902 -2.343 10.030 1.00 98.62 121 ILE A O 1
ATOM 944 N N . ALA A 1 122 ? 5.445 -4.122 8.736 1.00 98.50 122 ALA A N 1
ATOM 945 C CA . ALA A 1 122 ? 6.604 -4.900 9.177 1.00 98.50 122 ALA A CA 1
ATOM 946 C C . ALA A 1 122 ? 7.933 -4.170 8.897 1.00 98.50 122 ALA A C 1
ATOM 948 O O . ALA A 1 122 ? 8.820 -4.119 9.758 1.00 98.50 122 ALA A O 1
ATOM 949 N N . LEU A 1 123 ? 8.032 -3.541 7.719 1.00 98.50 123 LEU A N 1
ATOM 950 C CA . LEU A 1 123 ? 9.177 -2.736 7.285 1.00 98.50 123 LEU A CA 1
ATOM 951 C C . LEU A 1 123 ? 9.261 -1.359 7.959 1.00 98.50 123 LEU A C 1
ATOM 953 O O . LEU A 1 123 ? 10.295 -0.705 7.849 1.00 98.50 123 LEU A O 1
ATOM 957 N N . LYS A 1 124 ? 8.209 -0.917 8.662 1.00 98.06 124 LYS A N 1
ATOM 958 C CA . LYS A 1 124 ? 8.107 0.417 9.284 1.00 98.06 124 LYS A CA 1
ATOM 959 C C . LYS A 1 124 ? 8.259 1.560 8.268 1.00 98.06 124 LYS A C 1
ATOM 961 O O . LYS A 1 124 ? 8.779 2.628 8.589 1.00 98.06 124 LYS A O 1
ATOM 966 N N . SER A 1 125 ? 7.808 1.337 7.032 1.00 98.00 125 SER A N 1
ATOM 967 C CA . SER A 1 125 ? 7.901 2.309 5.936 1.00 98.00 125 SER A CA 1
ATOM 968 C C . SER A 1 125 ? 6.660 3.203 5.908 1.00 98.00 125 SER A C 1
ATOM 970 O O . SER A 1 125 ? 5.735 2.994 5.128 1.00 98.00 125 SER A O 1
ATOM 972 N N . TRP A 1 126 ? 6.601 4.176 6.817 1.00 98.00 126 TRP A N 1
ATOM 973 C CA . TRP A 1 126 ? 5.363 4.910 7.117 1.00 98.00 126 TRP A CA 1
ATOM 974 C C . TRP A 1 126 ? 4.877 5.838 6.001 1.00 98.00 126 TRP A C 1
ATOM 976 O O . TRP A 1 126 ? 3.672 5.946 5.788 1.00 98.00 126 TRP A O 1
ATOM 986 N N . ALA A 1 127 ? 5.796 6.476 5.271 1.00 95.62 127 ALA A N 1
ATOM 987 C CA . ALA A 1 127 ? 5.437 7.334 4.142 1.00 95.62 127 ALA A CA 1
ATOM 988 C C . ALA A 1 127 ? 4.755 6.519 3.027 1.00 95.62 127 ALA A C 1
ATOM 990 O O . ALA A 1 127 ? 3.659 6.862 2.584 1.00 95.62 127 ALA A O 1
ATOM 991 N N . GLU A 1 128 ? 5.356 5.386 2.652 1.00 95.75 128 GLU A N 1
ATOM 992 C CA . GLU A 1 128 ? 4.794 4.455 1.665 1.00 95.75 128 GLU A CA 1
ATOM 993 C C . GLU A 1 128 ? 3.5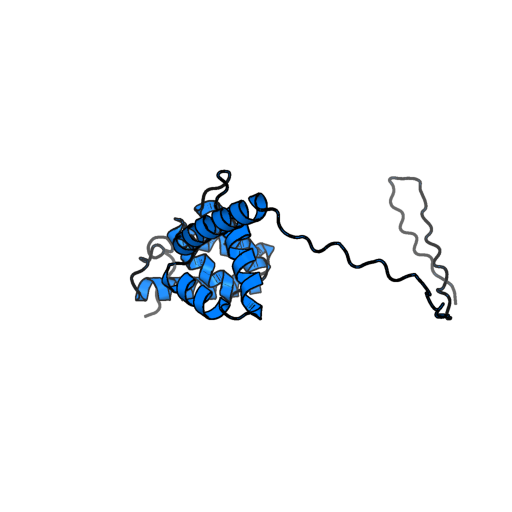25 3.769 2.174 1.00 95.75 128 GLU A C 1
ATOM 995 O O . GLU A 1 128 ? 2.560 3.603 1.430 1.00 95.75 128 GLU A O 1
ATOM 1000 N N . PHE A 1 129 ? 3.479 3.420 3.461 1.00 98.38 129 PHE A N 1
ATOM 1001 C CA . PHE A 1 129 ? 2.283 2.873 4.089 1.00 98.38 129 PHE A CA 1
ATOM 1002 C C . PHE A 1 129 ? 1.079 3.802 3.904 1.00 98.38 129 PHE A C 1
ATOM 1004 O O . PHE A 1 129 ? 0.032 3.347 3.449 1.00 98.38 129 PHE A O 1
ATOM 1011 N N . GLY A 1 130 ? 1.232 5.104 4.164 1.00 97.62 130 GLY A N 1
ATOM 1012 C CA . GLY A 1 130 ? 0.150 6.072 3.979 1.00 97.62 130 GLY A CA 1
ATOM 1013 C C . GLY A 1 130 ? -0.354 6.154 2.531 1.00 97.62 130 GLY A C 1
ATOM 1014 O O . GLY A 1 130 ? -1.563 6.189 2.293 1.00 97.62 130 GLY A O 1
ATOM 1015 N N . ILE A 1 131 ? 0.555 6.099 1.551 1.00 95.56 131 ILE A N 1
ATOM 1016 C CA . ILE A 1 131 ? 0.205 6.039 0.121 1.00 95.56 131 ILE A CA 1
ATOM 1017 C C . ILE A 1 131 ? -0.625 4.779 -0.177 1.00 95.56 131 ILE A C 1
ATOM 1019 O O . ILE A 1 131 ? -1.657 4.844 -0.852 1.00 95.56 131 ILE A O 1
ATOM 1023 N N . HIS A 1 132 ? -0.217 3.635 0.374 1.00 97.25 132 HIS A N 1
ATOM 1024 C CA . HIS A 1 132 ? -0.901 2.361 0.173 1.00 97.25 132 HIS A CA 1
ATOM 1025 C C . HIS A 1 132 ? -2.221 2.222 0.944 1.00 97.25 132 HIS A C 1
ATOM 1027 O O . HIS A 1 132 ? -3.077 1.471 0.484 1.00 97.25 132 HIS A O 1
ATOM 1033 N N . ILE A 1 133 ? -2.452 2.970 2.031 1.00 98.25 133 ILE A N 1
ATOM 1034 C CA . ILE A 1 133 ? -3.780 3.062 2.665 1.00 98.25 133 ILE A CA 1
ATOM 1035 C C . ILE A 1 133 ? -4.789 3.698 1.708 1.00 98.25 133 ILE A C 1
ATOM 1037 O O . ILE A 1 133 ? -5.864 3.142 1.483 1.00 98.25 133 ILE A O 1
ATOM 1041 N N . ARG A 1 134 ? -4.419 4.812 1.067 1.00 96.56 134 ARG A N 1
ATOM 1042 C CA . ARG A 1 134 ? -5.279 5.464 0.069 1.00 96.56 134 ARG A CA 1
ATOM 1043 C C . ARG A 1 134 ? -5.581 4.531 -1.105 1.00 96.56 134 ARG A C 1
ATOM 1045 O O . ARG A 1 134 ? -6.732 4.398 -1.516 1.00 96.56 134 ARG A O 1
ATOM 1052 N N . GLY A 1 135 ? -4.556 3.836 -1.602 1.00 96.06 135 GLY A N 1
ATOM 1053 C CA . GLY A 1 135 ? -4.721 2.842 -2.663 1.00 96.06 135 GLY A CA 1
ATOM 1054 C C . GLY A 1 135 ? -5.513 1.602 -2.244 1.00 96.06 135 GLY A C 1
ATOM 1055 O O . GLY A 1 135 ? -6.212 1.018 -3.066 1.00 96.06 135 GLY A O 1
ATOM 1056 N N . ALA A 1 136 ? -5.464 1.200 -0.974 1.00 97.69 136 ALA A N 1
ATOM 1057 C CA . ALA A 1 136 ? -6.271 0.104 -0.451 1.00 97.69 136 ALA A CA 1
ATOM 1058 C C . ALA A 1 136 ? -7.770 0.421 -0.505 1.00 97.69 136 ALA A C 1
ATOM 1060 O O . ALA A 1 136 ? -8.530 -0.411 -0.997 1.00 97.69 136 ALA A O 1
ATOM 1061 N N . ILE A 1 137 ? -8.173 1.627 -0.089 1.00 96.69 137 ILE A N 1
ATOM 1062 C CA . ILE A 1 137 ? -9.566 2.088 -0.188 1.00 96.69 137 ILE A CA 1
ATOM 1063 C C . ILE A 1 137 ? -10.037 2.094 -1.649 1.00 96.69 137 ILE A C 1
ATOM 1065 O O . ILE A 1 137 ? -11.082 1.525 -1.956 1.00 96.69 137 ILE A O 1
ATOM 1069 N N . ARG A 1 138 ? -9.240 2.647 -2.577 1.00 94.75 138 ARG A N 1
ATOM 1070 C CA . ARG A 1 138 ? -9.578 2.651 -4.017 1.00 94.75 138 ARG A CA 1
ATOM 1071 C C . ARG A 1 138 ? -9.710 1.248 -4.605 1.00 94.75 138 ARG A C 1
ATOM 1073 O O . ARG A 1 138 ? -10.585 1.007 -5.426 1.00 94.75 138 ARG A O 1
ATOM 1080 N N . ASN A 1 139 ? -8.885 0.314 -4.139 1.00 96.06 139 ASN A N 1
ATOM 1081 C CA . ASN A 1 139 ? -8.944 -1.091 -4.537 1.00 96.06 139 ASN A CA 1
ATOM 1082 C C . ASN A 1 139 ? -10.061 -1.883 -3.829 1.00 96.06 139 ASN A C 1
ATOM 1084 O O . ASN A 1 139 ? -10.138 -3.100 -4.006 1.00 96.06 139 ASN A O 1
ATOM 1088 N N . GLY A 1 140 ? -10.910 -1.232 -3.027 1.00 94.81 140 GLY A N 1
ATOM 1089 C CA . GLY A 1 140 ? -12.100 -1.833 -2.424 1.00 94.81 140 GLY A CA 1
ATOM 1090 C C . GLY A 1 140 ? -11.898 -2.457 -1.042 1.00 94.81 140 GLY A C 1
ATOM 1091 O O . GLY A 1 140 ? -12.749 -3.242 -0.608 1.00 94.81 140 GLY A O 1
ATOM 1092 N N . LEU A 1 141 ? -10.800 -2.155 -0.338 1.00 96.56 141 LEU A N 1
ATOM 1093 C CA . LEU A 1 141 ? -10.747 -2.432 1.100 1.00 96.56 141 LEU A CA 1
ATOM 1094 C C . LEU A 1 141 ? -11.661 -1.469 1.847 1.00 96.56 141 LEU A C 1
ATOM 1096 O O . LEU A 1 141 ? -11.694 -0.272 1.578 1.00 96.56 141 LEU A O 1
ATOM 1100 N N . THR A 1 142 ? -12.357 -2.008 2.835 1.00 95.06 142 THR A N 1
ATOM 1101 C CA . THR A 1 142 ? -13.097 -1.231 3.825 1.00 95.06 142 THR A CA 1
ATOM 11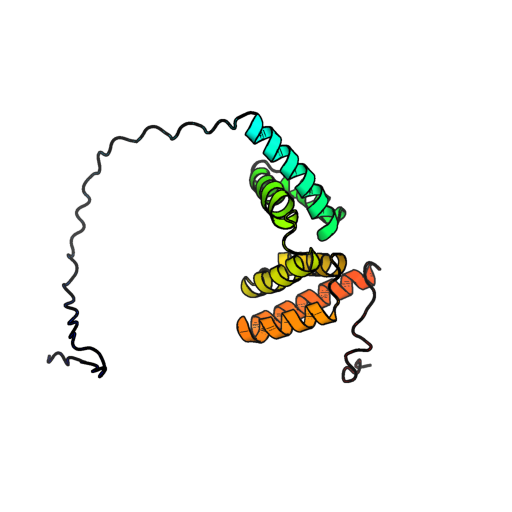02 C C . THR A 1 142 ? -12.162 -0.728 4.921 1.00 95.06 142 THR A C 1
ATOM 1104 O O . THR A 1 142 ? -11.110 -1.316 5.192 1.00 95.06 142 THR A O 1
ATOM 1107 N N . GLU A 1 143 ? -12.571 0.332 5.619 1.00 94.62 143 GLU A N 1
ATOM 1108 C CA . GLU A 1 143 ? -11.855 0.789 6.818 1.00 94.62 143 GLU A CA 1
ATOM 1109 C C . GLU A 1 143 ? -11.750 -0.315 7.881 1.00 94.62 143 GLU A C 1
ATOM 1111 O O . GLU A 1 143 ? -10.749 -0.402 8.591 1.00 94.62 143 GLU A O 1
ATOM 1116 N N . LEU A 1 144 ? -12.770 -1.177 7.971 1.00 93.62 144 LEU A N 1
ATOM 1117 C CA . LEU A 1 144 ? -12.784 -2.320 8.879 1.00 93.62 144 LEU A CA 1
ATOM 1118 C C . LEU A 1 144 ? -11.684 -3.325 8.529 1.00 93.62 144 LEU A C 1
ATOM 1120 O O . LEU A 1 144 ? -10.904 -3.686 9.402 1.00 93.62 144 LEU A O 1
ATOM 1124 N N . GLU A 1 145 ? -11.575 -3.737 7.265 1.00 96.12 145 GLU A N 1
ATOM 1125 C CA . GLU A 1 145 ? -10.531 -4.674 6.827 1.00 96.12 145 GLU A CA 1
ATOM 1126 C C . GLU A 1 145 ? -9.123 -4.116 7.066 1.00 96.12 145 GLU A C 1
ATOM 1128 O O . GLU A 1 145 ? -8.239 -4.844 7.515 1.00 96.12 145 GLU A O 1
ATOM 1133 N N . ILE A 1 146 ? -8.916 -2.817 6.822 1.00 97.69 146 ILE A N 1
ATOM 1134 C CA . ILE A 1 146 ? -7.642 -2.142 7.111 1.00 97.69 146 ILE A CA 1
ATOM 1135 C C . ILE A 1 146 ? -7.354 -2.158 8.616 1.00 97.69 146 ILE A C 1
ATOM 1137 O O . ILE A 1 146 ? -6.240 -2.487 9.027 1.00 97.69 146 ILE A O 1
ATOM 1141 N N . ARG A 1 147 ? -8.350 -1.832 9.448 1.00 96.81 147 ARG A N 1
ATOM 1142 C CA . ARG A 1 147 ? -8.216 -1.847 10.908 1.00 96.81 147 ARG A CA 1
ATOM 1143 C C . ARG A 1 147 ? -7.846 -3.236 11.422 1.00 96.81 147 ARG A C 1
ATOM 1145 O O . ARG A 1 147 ? -6.892 -3.351 12.186 1.00 96.81 147 ARG A O 1
ATOM 1152 N N . GLU A 1 148 ? -8.547 -4.277 10.979 1.00 97.50 148 GLU A N 1
ATOM 1153 C CA . GLU A 1 148 ? -8.264 -5.662 11.379 1.00 97.50 148 GLU A CA 1
ATOM 1154 C C . GLU A 1 148 ? -6.866 -6.108 10.926 1.00 97.50 148 GLU A C 1
ATOM 1156 O O . GLU A 1 148 ? -6.139 -6.745 11.689 1.00 97.50 148 GLU A O 1
ATOM 1161 N N . ALA A 1 149 ? -6.425 -5.701 9.731 1.00 98.25 149 ALA A N 1
ATOM 1162 C CA . ALA A 1 149 ? -5.065 -5.968 9.265 1.00 98.25 149 ALA A CA 1
ATOM 1163 C C . ALA A 1 149 ? -4.000 -5.316 10.162 1.00 98.25 149 ALA A C 1
ATOM 1165 O O . ALA A 1 149 ? -2.988 -5.944 10.483 1.00 98.25 149 ALA A O 1
ATOM 1166 N N . ILE A 1 150 ? -4.227 -4.073 10.601 1.00 98.56 150 ILE A N 1
ATOM 1167 C CA . ILE A 1 150 ? -3.326 -3.371 11.524 1.00 98.56 150 ILE A CA 1
ATOM 1168 C C . ILE A 1 150 ? -3.322 -4.056 12.895 1.00 98.56 150 ILE A C 1
ATOM 1170 O O . ILE A 1 150 ? -2.250 -4.252 13.469 1.00 98.56 150 ILE A O 1
ATOM 1174 N N . LEU A 1 151 ? -4.482 -4.460 13.418 1.00 98.06 151 LEU A N 1
ATOM 1175 C CA . LEU A 1 151 ? -4.579 -5.187 14.690 1.00 98.06 151 LEU A CA 1
ATOM 1176 C C . LEU A 1 151 ? -3.824 -6.522 14.632 1.00 98.06 151 LEU A C 1
ATOM 1178 O O . LEU A 1 151 ? -3.023 -6.810 15.521 1.00 98.06 151 LEU A O 1
ATOM 1182 N N . GLN A 1 152 ? -3.984 -7.284 13.548 1.00 98.38 152 GLN A N 1
ATOM 1183 C CA . GLN A 1 152 ? -3.214 -8.503 13.306 1.00 98.38 152 GLN A CA 1
ATOM 1184 C C . GLN A 1 152 ? -1.707 -8.204 13.285 1.00 98.38 152 GLN A C 1
ATOM 1186 O O . GLN A 1 152 ? -0.931 -8.825 14.013 1.00 98.38 152 GLN A O 1
ATOM 1191 N N . ALA A 1 153 ? -1.276 -7.214 12.499 1.00 98.12 153 ALA A N 1
ATOM 1192 C CA . ALA A 1 153 ? 0.130 -6.828 12.409 1.00 98.12 153 ALA A CA 1
ATOM 1193 C C . ALA A 1 153 ? 0.689 -6.301 13.743 1.00 98.12 153 ALA A C 1
ATOM 1195 O O . ALA A 1 153 ? 1.869 -6.484 14.022 1.00 98.12 153 ALA A O 1
ATOM 1196 N N . THR A 1 154 ? -0.137 -5.710 14.607 1.00 98.31 154 THR A N 1
ATOM 1197 C CA . THR A 1 154 ? 0.269 -5.244 15.945 1.00 98.31 154 THR A CA 1
ATOM 1198 C C . THR A 1 154 ? 0.805 -6.396 16.797 1.00 98.31 154 THR A C 1
ATOM 1200 O O . THR A 1 154 ? 1.801 -6.232 17.501 1.00 98.31 154 THR A O 1
ATOM 1203 N N . VAL A 1 155 ? 0.189 -7.579 16.708 1.00 98.38 155 VAL A N 1
ATOM 1204 C CA . VAL A 1 155 ? 0.604 -8.764 17.476 1.00 98.38 155 VAL A CA 1
ATOM 1205 C C . VAL A 1 155 ? 1.913 -9.350 16.938 1.00 98.38 155 VAL A C 1
ATOM 1207 O O . VAL A 1 155 ? 2.791 -9.705 17.720 1.00 98.38 155 VAL A O 1
ATOM 1210 N N . TYR A 1 156 ? 2.075 -9.415 15.614 1.00 98.31 156 TYR A N 1
ATOM 1211 C CA . TYR A 1 156 ? 3.218 -10.092 14.981 1.00 98.31 156 TYR A CA 1
ATOM 1212 C C . TYR A 1 156 ? 4.424 -9.183 14.711 1.00 98.31 156 TYR A C 1
ATOM 1214 O O . TYR A 1 156 ? 5.563 -9.642 14.734 1.00 98.31 156 TYR A O 1
ATOM 1222 N N . CYS A 1 157 ? 4.198 -7.894 14.467 1.00 98.00 157 CYS A N 1
ATOM 1223 C CA . CYS A 1 157 ? 5.244 -6.896 14.221 1.00 98.00 157 CYS A CA 1
ATOM 1224 C C . CYS A 1 157 ? 5.553 -6.041 15.463 1.00 98.00 157 CYS A C 1
ATOM 1226 O O . CYS A 1 157 ? 6.468 -5.214 15.427 1.00 98.00 157 CYS A O 1
ATOM 1228 N N . GLY A 1 158 ? 4.815 -6.253 16.558 1.00 98.12 158 GLY A N 1
ATOM 1229 C CA . GLY A 1 158 ? 4.978 -5.578 17.839 1.00 98.12 158 GLY A CA 1
ATOM 1230 C C . GLY A 1 158 ? 4.092 -4.341 18.000 1.00 98.12 158 GLY A C 1
ATOM 1231 O O . GLY A 1 158 ? 3.846 -3.583 17.056 1.00 98.12 158 GLY A O 1
ATOM 1232 N N . ALA A 1 159 ? 3.668 -4.103 19.246 1.00 98.19 159 ALA A N 1
ATOM 1233 C CA . ALA A 1 159 ? 2.770 -3.006 19.602 1.00 98.19 159 ALA A CA 1
ATOM 1234 C C . ALA A 1 159 ? 3.224 -1.618 19.099 1.00 98.19 159 ALA A C 1
ATOM 1236 O O . ALA A 1 159 ? 2.381 -0.892 18.571 1.00 98.19 159 ALA A O 1
ATOM 1237 N N . PRO A 1 160 ? 4.521 -1.240 19.155 1.00 98.44 160 PRO A N 1
ATOM 1238 C CA . PRO A 1 160 ? 4.968 0.054 18.634 1.00 98.44 160 PRO A CA 1
ATOM 1239 C C . PRO A 1 160 ? 4.705 0.243 17.133 1.00 98.44 160 PRO A C 1
ATOM 1241 O O . PRO A 1 160 ? 4.319 1.332 16.710 1.00 98.44 160 PRO A O 1
ATOM 1244 N N . ALA A 1 161 ? 4.878 -0.811 16.326 1.00 98.31 161 ALA A N 1
ATOM 1245 C CA . ALA A 1 161 ? 4.611 -0.751 14.890 1.00 98.31 161 ALA A CA 1
ATOM 1246 C C . ALA A 1 161 ? 3.108 -0.614 14.616 1.00 98.31 161 ALA A C 1
ATOM 1248 O O . ALA A 1 161 ? 2.707 0.195 13.784 1.00 98.31 161 ALA A O 1
ATOM 1249 N N . GLY A 1 162 ? 2.283 -1.356 15.360 1.00 98.44 162 GLY A N 1
ATOM 1250 C CA . GLY A 1 162 ? 0.827 -1.283 15.268 1.00 98.44 162 GLY A CA 1
ATOM 1251 C C . GLY A 1 162 ? 0.253 0.087 15.634 1.00 98.44 162 GLY A C 1
ATOM 1252 O O . GLY A 1 162 ? -0.565 0.629 14.895 1.00 98.44 162 GLY A O 1
ATOM 1253 N N . VAL A 1 163 ? 0.727 0.690 16.730 1.00 98.50 163 VAL A N 1
ATOM 1254 C CA . VAL A 1 163 ? 0.308 2.040 17.155 1.00 98.50 163 VAL A CA 1
ATOM 1255 C C . VAL A 1 163 ? 0.658 3.082 16.095 1.00 98.50 163 VAL A C 1
ATOM 1257 O O . VAL A 1 163 ? -0.188 3.902 15.734 1.00 98.50 163 VAL A O 1
ATOM 1260 N N . GLN A 1 164 ? 1.879 3.032 15.557 1.00 98.62 164 GLN A N 1
ATOM 1261 C CA . GLN A 1 164 ? 2.294 3.954 14.503 1.00 98.62 164 GLN A CA 1
ATOM 1262 C C . GLN A 1 164 ? 1.485 3.747 13.214 1.00 98.62 164 GLN A C 1
ATOM 1264 O O . GLN A 1 164 ? 1.049 4.723 12.607 1.00 98.62 164 GLN A O 1
ATOM 1269 N N . ALA A 1 165 ? 1.232 2.497 12.820 1.00 98.69 165 ALA A N 1
ATOM 1270 C CA . ALA A 1 165 ? 0.402 2.176 11.663 1.00 98.69 165 ALA A CA 1
ATOM 1271 C C . ALA A 1 165 ? -1.032 2.701 11.823 1.00 98.69 165 ALA A C 1
ATOM 1273 O O . ALA A 1 165 ? -1.561 3.315 10.900 1.00 98.69 165 ALA A O 1
ATOM 1274 N N . MET A 1 166 ? -1.640 2.526 13.002 1.00 98.19 166 MET A N 1
ATOM 1275 C CA . MET A 1 166 ? -2.985 3.032 13.284 1.00 98.19 166 MET A CA 1
ATOM 1276 C C . MET A 1 166 ? -3.046 4.557 13.165 1.00 98.19 166 MET A C 1
ATOM 1278 O O . MET A 1 166 ? -3.959 5.082 12.534 1.00 98.19 166 MET A O 1
ATOM 1282 N N . LYS A 1 167 ? -2.045 5.263 13.708 1.00 98.38 167 LYS A N 1
ATOM 1283 C CA . LYS A 1 167 ? -1.944 6.723 13.601 1.00 98.38 167 LYS A CA 1
ATOM 1284 C C . LYS A 1 167 ? -1.877 7.181 12.142 1.00 98.38 167 LYS A C 1
A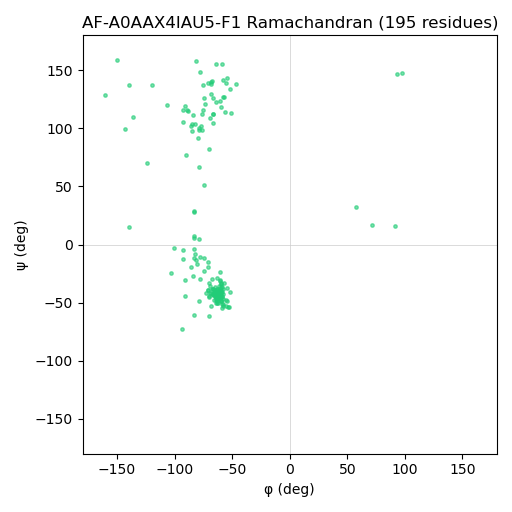TOM 1286 O O . LYS A 1 167 ? -2.661 8.030 11.737 1.00 98.38 167 LYS A O 1
ATOM 1291 N N . VAL A 1 168 ? -0.976 6.598 11.350 1.00 98.62 168 VAL A N 1
ATOM 1292 C CA . VAL A 1 168 ? -0.809 6.981 9.938 1.00 98.62 168 VAL A CA 1
ATOM 1293 C C . VAL A 1 168 ? -2.064 6.658 9.124 1.00 98.62 168 VAL A C 1
ATOM 1295 O O . VAL A 1 168 ? -2.485 7.466 8.301 1.00 98.62 168 VAL A O 1
ATOM 1298 N N . ALA A 1 169 ? -2.688 5.499 9.353 1.00 98.25 169 ALA A N 1
ATOM 1299 C CA . ALA A 1 169 ? -3.919 5.130 8.662 1.00 98.25 169 ALA A CA 1
ATOM 1300 C C . ALA A 1 169 ? -5.068 6.096 8.996 1.00 98.25 169 ALA A C 1
ATOM 1302 O O . ALA A 1 169 ? -5.764 6.544 8.088 1.00 98.25 169 ALA A O 1
ATOM 1303 N N . ASP A 1 170 ? -5.240 6.458 10.270 1.00 96.44 170 ASP A N 1
ATOM 1304 C CA . ASP A 1 170 ? -6.261 7.415 10.705 1.00 96.44 170 ASP A CA 1
ATOM 1305 C C . ASP A 1 170 ? -6.038 8.813 10.104 1.00 96.44 170 ASP A C 1
ATOM 1307 O O . ASP A 1 170 ? -6.979 9.410 9.580 1.00 96.44 170 ASP A O 1
ATOM 1311 N N . GLU A 1 171 ? -4.795 9.308 10.093 1.00 97.69 171 GLU A N 1
ATOM 1312 C CA . GLU A 1 171 ? -4.425 10.580 9.452 1.00 97.69 171 GLU A CA 1
ATOM 1313 C C . GLU A 1 171 ? -4.767 10.586 7.953 1.00 97.69 171 GLU A C 1
ATOM 1315 O O . GLU A 1 171 ? -5.406 11.521 7.467 1.00 97.69 171 GLU A O 1
ATOM 1320 N N . VAL A 1 172 ? -4.419 9.521 7.221 1.00 97.62 172 VAL A N 1
ATOM 1321 C CA . VAL A 1 172 ? -4.734 9.404 5.787 1.00 97.62 172 VAL A CA 1
ATOM 1322 C C . VAL A 1 172 ? -6.238 9.337 5.546 1.00 97.62 172 VAL A C 1
ATOM 1324 O O . VAL A 1 172 ? -6.742 10.016 4.654 1.00 97.62 172 VAL A O 1
ATOM 1327 N N . LEU A 1 173 ? -6.970 8.544 6.332 1.00 96.19 173 LEU A N 1
ATOM 1328 C CA . LEU A 1 173 ? -8.420 8.425 6.185 1.00 96.19 173 LEU A CA 1
ATOM 1329 C C . LEU A 1 173 ? -9.130 9.744 6.508 1.00 96.19 173 LEU A C 1
ATOM 13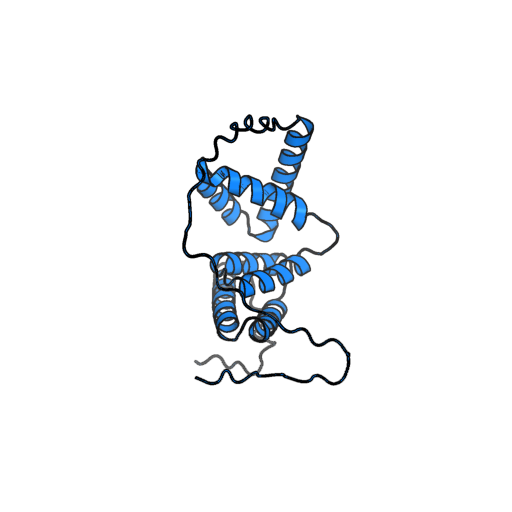31 O O . LEU A 1 173 ? -10.118 10.070 5.857 1.00 96.19 173 LEU A O 1
ATOM 1335 N N . LYS A 1 174 ? -8.659 10.511 7.498 1.00 95.44 174 LYS A N 1
ATOM 1336 C CA . LYS A 1 174 ? -9.182 11.856 7.791 1.00 95.44 174 LYS A CA 1
ATOM 1337 C C . LYS A 1 174 ? -8.960 12.807 6.620 1.00 95.44 174 LYS A C 1
ATOM 1339 O O . LYS A 1 174 ? -9.931 13.387 6.145 1.00 95.44 174 LYS A O 1
ATOM 1344 N N . ASP A 1 175 ? -7.737 12.873 6.097 1.00 96.06 175 ASP A N 1
ATOM 1345 C CA . ASP A 1 175 ? -7.406 13.695 4.926 1.00 96.06 175 ASP A CA 1
ATOM 1346 C C . ASP A 1 175 ? -8.256 13.327 3.696 1.00 96.06 175 ASP A C 1
ATOM 1348 O O . ASP A 1 175 ? -8.769 14.206 3.006 1.00 96.06 175 ASP A O 1
ATOM 1352 N N . MET A 1 176 ? -8.465 12.030 3.436 1.00 94.94 176 MET A N 1
ATOM 1353 C CA . MET A 1 176 ? -9.346 11.569 2.356 1.00 94.94 176 MET A CA 1
ATOM 1354 C C . MET A 1 176 ? -10.788 12.058 2.531 1.00 94.94 176 MET A C 1
ATOM 1356 O O . MET A 1 176 ? -11.414 12.456 1.553 1.00 94.94 176 MET A O 1
ATOM 1360 N N . ILE A 1 177 ? -11.320 12.036 3.754 1.00 94.31 177 ILE A N 1
ATOM 1361 C CA . ILE A 1 177 ? -12.686 12.497 4.031 1.00 94.31 177 ILE A CA 1
ATOM 1362 C C . ILE A 1 177 ? -12.806 14.011 3.891 1.00 94.31 177 ILE A C 1
ATOM 1364 O O . ILE A 1 177 ? -13.758 14.484 3.279 1.00 94.31 177 ILE A O 1
ATOM 1368 N N . GLU A 1 178 ? -11.846 14.771 4.417 1.00 95.25 178 GLU A N 1
ATOM 1369 C CA . GLU A 1 178 ? -11.822 16.235 4.299 1.00 95.25 178 GLU A CA 1
ATOM 1370 C C . GLU A 1 178 ? -11.785 16.687 2.833 1.00 95.25 178 GLU A C 1
ATOM 1372 O O . GLU A 1 178 ? -12.418 17.677 2.468 1.00 95.25 178 GLU A O 1
ATOM 1377 N N . LYS A 1 179 ? -11.107 15.919 1.973 1.00 93.25 179 LYS A N 1
ATOM 1378 C CA . LYS A 1 179 ? -11.056 16.135 0.518 1.00 93.25 179 LYS A CA 1
ATOM 1379 C C . LYS A 1 179 ? -12.245 15.549 -0.251 1.00 93.25 179 LYS A C 1
ATOM 1381 O O . LYS A 1 179 ? -12.316 15.722 -1.465 1.00 93.25 179 LYS A O 1
ATOM 1386 N N . GLY A 1 180 ? -13.164 14.850 0.418 1.00 92.75 180 GLY A N 1
ATOM 1387 C CA . GLY A 1 180 ? -14.314 14.197 -0.215 1.00 92.75 180 GLY A CA 1
ATOM 1388 C C . GLY A 1 180 ? -13.970 12.961 -1.058 1.00 92.75 180 GLY A C 1
ATOM 1389 O O . GLY A 1 180 ? -14.790 12.522 -1.858 1.00 92.75 180 GLY A O 1
ATOM 1390 N N . GLU A 1 181 ? -12.777 12.385 -0.891 1.00 90.81 181 GLU A N 1
ATOM 1391 C CA . GLU A 1 181 ? -12.318 11.178 -1.598 1.00 90.81 181 GLU A CA 1
ATOM 1392 C C . GLU A 1 181 ? -12.868 9.877 -0.986 1.00 90.81 181 GLU A C 1
ATOM 1394 O O . GLU A 1 181 ? -12.796 8.820 -1.611 1.00 90.81 181 GLU A O 1
ATOM 1399 N N . HIS A 1 182 ? -13.373 9.931 0.250 1.00 92.38 182 HIS A N 1
ATOM 1400 C CA . HIS A 1 182 ? -13.897 8.784 0.994 1.00 92.38 182 HIS A CA 1
ATOM 1401 C C . HIS A 1 182 ? -15.005 9.219 1.956 1.00 92.38 182 HIS A C 1
ATOM 1403 O O . HIS A 1 182 ? -15.073 10.381 2.350 1.00 92.38 182 HIS A O 1
ATOM 1409 N N . GLN A 1 183 ? -15.860 8.285 2.366 1.00 88.50 183 GLN A N 1
ATOM 1410 C CA . GLN A 1 183 ? -16.902 8.513 3.370 1.00 88.50 183 GLN A CA 1
ATOM 1411 C C . GLN A 1 183 ? -16.679 7.589 4.563 1.00 88.50 183 GLN A C 1
ATOM 1413 O O . GLN A 1 183 ? -16.385 6.410 4.382 1.00 88.50 183 GLN A O 1
ATOM 1418 N N . ARG A 1 184 ? -16.829 8.116 5.785 1.00 84.94 184 ARG A N 1
ATOM 1419 C CA . ARG A 1 184 ? -16.552 7.360 7.015 1.00 84.94 184 ARG A CA 1
ATOM 1420 C C . ARG A 1 184 ? -17.456 6.128 7.116 1.00 84.94 184 ARG A C 1
ATOM 1422 O O . ARG A 1 184 ? -18.671 6.275 7.158 1.00 84.94 184 ARG A O 1
ATOM 1429 N N . GLN A 1 185 ? -16.862 4.942 7.250 1.00 79.06 185 GLN A N 1
ATOM 1430 C CA . GLN A 1 185 ? -17.591 3.666 7.367 1.00 79.06 185 GLN A CA 1
ATOM 1431 C C . GLN A 1 185 ? -17.651 3.117 8.804 1.00 79.06 185 GLN A C 1
ATOM 1433 O O . GLN A 1 185 ? -18.544 2.348 9.143 1.00 79.06 185 GLN A O 1
ATOM 1438 N N . LEU A 1 186 ? -16.706 3.485 9.678 1.00 70.88 186 LEU A N 1
ATOM 1439 C CA . LEU A 1 186 ? -16.546 2.833 10.991 1.00 70.88 186 LEU A CA 1
ATOM 1440 C C . LEU A 1 186 ? -17.478 3.323 12.109 1.00 70.88 186 LEU A C 1
ATOM 1442 O O . LEU A 1 186 ? -17.488 2.707 13.179 1.00 70.88 186 LEU A O 1
ATOM 1446 N N . ALA A 1 187 ? -18.240 4.399 11.891 1.00 61.47 187 ALA A N 1
ATOM 1447 C CA . ALA A 1 187 ? -19.097 4.996 12.921 1.00 61.47 187 ALA A CA 1
ATOM 1448 C C . ALA A 1 187 ? -20.177 4.023 13.435 1.00 61.47 187 ALA A C 1
ATOM 1450 O O . ALA A 1 187 ? -20.518 4.054 14.613 1.00 61.47 187 ALA A O 1
ATOM 1451 N N . GLU A 1 188 ? -20.655 3.117 12.581 1.00 59.19 188 GLU A N 1
ATOM 1452 C CA . GLU A 1 188 ? -21.676 2.121 12.932 1.00 59.19 188 GLU A CA 1
ATOM 1453 C C . GLU A 1 188 ? -21.083 0.864 13.596 1.00 59.19 188 GLU A C 1
ATOM 1455 O O . GLU A 1 188 ? -21.737 0.200 14.395 1.00 59.19 188 GLU A O 1
ATOM 1460 N N . VAL A 1 189 ? -19.816 0.546 13.303 1.00 60.97 189 VAL A N 1
ATOM 1461 C CA . VAL A 1 189 ? -19.171 -0.733 13.666 1.00 60.97 189 VAL A CA 1
ATOM 1462 C C . VAL A 1 189 ? -18.424 -0.660 15.004 1.00 60.97 189 VAL A C 1
ATOM 1464 O O . VAL A 1 189 ? -17.915 -1.666 15.494 1.00 60.97 189 VAL A O 1
ATOM 1467 N N . SER A 1 190 ? -18.341 0.517 15.630 1.00 62.66 190 SER A N 1
ATOM 1468 C CA . SER A 1 190 ? -17.626 0.703 16.905 1.00 62.66 190 SER A CA 1
ATOM 1469 C C . SER A 1 190 ? -18.544 1.308 17.976 1.00 62.66 190 SER A C 1
ATOM 1471 O O . SER A 1 190 ? -18.334 2.452 18.374 1.00 62.66 190 SER A O 1
ATOM 1473 N N . PRO A 1 191 ? -19.545 0.558 18.483 1.00 59.12 191 PRO A N 1
ATOM 1474 C CA . PRO A 1 191 ? -20.579 1.089 19.383 1.00 59.12 191 PRO A CA 1
ATOM 1475 C C . PRO A 1 191 ? -20.035 1.660 20.699 1.00 59.12 191 PRO A C 1
ATOM 1477 O O . PRO A 1 191 ? -20.681 2.477 21.349 1.00 59.12 191 PRO A O 1
ATOM 1480 N N . SER A 1 192 ? -18.847 1.212 21.116 1.00 62.00 192 SER A N 1
ATOM 1481 C CA . SER A 1 192 ? -18.162 1.670 22.325 1.00 62.00 192 SER A CA 1
ATOM 1482 C C . SER A 1 192 ? -17.401 2.986 22.142 1.00 62.00 192 SER A C 1
ATOM 1484 O O . SER A 1 192 ? -17.011 3.598 23.138 1.00 62.00 192 SER A O 1
ATOM 1486 N N . TYR A 1 193 ? -17.191 3.445 20.903 1.00 65.50 193 TYR A N 1
ATOM 1487 C CA . TYR A 1 193 ? -16.546 4.724 20.637 1.00 65.50 193 TYR A CA 1
ATOM 1488 C C . TYR A 1 193 ? -17.532 5.862 20.912 1.00 65.50 193 TYR A C 1
ATOM 1490 O O . TYR A 1 193 ? -18.378 6.201 20.086 1.00 65.50 193 TYR A O 1
ATOM 1498 N N . LYS A 1 194 ? -17.415 6.471 22.093 1.00 59.53 194 LYS A N 1
ATOM 1499 C CA . LYS A 1 194 ? -18.058 7.749 22.397 1.00 59.53 194 LYS A CA 1
ATOM 1500 C C . LYS A 1 194 ? -17.094 8.857 22.000 1.00 59.53 194 LYS A C 1
ATOM 1502 O O . LYS A 1 194 ?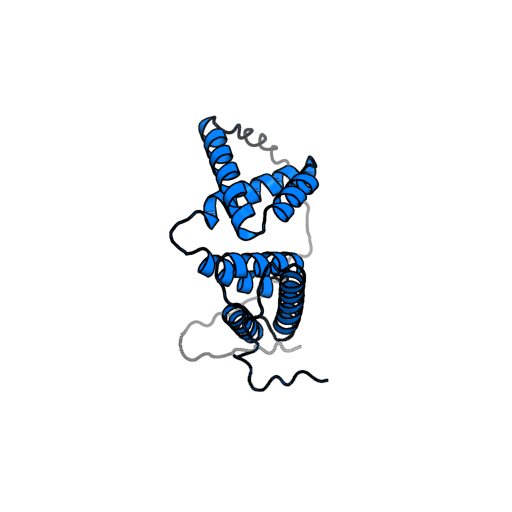 -16.009 8.954 22.569 1.00 59.53 194 LYS A O 1
ATOM 1507 N N . LYS A 1 195 ? -17.475 9.675 21.018 1.00 54.84 195 LYS A N 1
ATOM 1508 C CA . LYS A 1 195 ? -16.742 10.903 20.701 1.00 54.84 195 LYS A CA 1
ATOM 1509 C C . LYS A 1 195 ? -16.765 11.770 21.964 1.00 54.84 195 LYS A C 1
ATOM 1511 O O . LYS A 1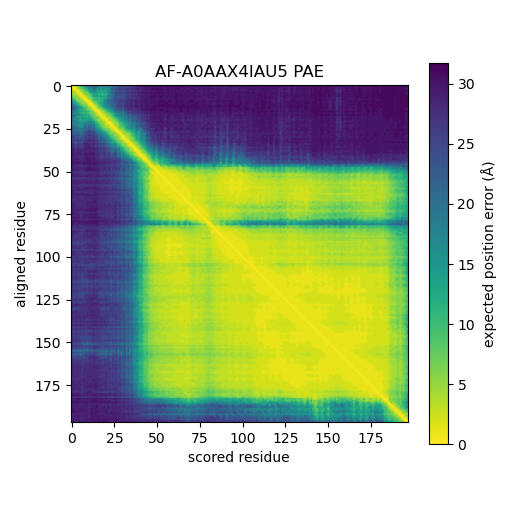 195 ? -17.848 12.077 22.451 1.00 54.84 195 LYS A O 1
ATOM 1516 N N . SER A 1 196 ? -15.604 12.076 22.538 1.00 54.50 196 SER A N 1
ATOM 1517 C CA . SER A 1 196 ? -15.524 13.051 23.627 1.00 54.50 196 SER A CA 1
ATOM 1518 C C . SER A 1 196 ? -15.960 14.405 23.070 1.00 54.50 196 SER A C 1
ATOM 1520 O O . SER A 1 196 ? -15.404 14.829 22.052 1.00 54.50 196 SER A O 1
ATOM 1522 N N . GLU A 1 197 ? -16.983 15.003 23.684 1.00 44.81 197 GLU A N 1
ATOM 1523 C CA . GLU A 1 197 ? -17.435 16.374 23.402 1.00 44.81 197 GLU A CA 1
ATOM 1524 C C . GLU A 1 197 ? -16.325 17.401 23.647 1.00 44.81 197 GLU A C 1
ATOM 1526 O O . GLU A 1 197 ? -15.520 17.194 24.588 1.00 44.81 197 GLU A O 1
#

Secondary structure (DSSP, 8-state):
----------TT---------PPPPS-----------PPPPP-----HHHHHHHHHHHHHHHHHHHHHH-HHHHHHHHHHT-SHHHHHHHHHIIIIIIIIGGG-TTS-HHHHHHHHHHHHHHHT-HHHHHHHHHHHHHTT--HHHHHHHHHHHHHHH-HHHHHHHHHHHHHHHHHHHHTTS----TTTT-TT-----

Nearest PDB structures (foldseek):
  2af7-assembly1_A  TM=9.336E-01  e=1.954E-05  Methanothermobacter thermautotrophicus
  2af7-assembly1_F  TM=8.382E-01  e=5.512E-06  Methanothermobacter thermautotrophicus
  4g9q-assembly1_A  TM=9.114E-01  e=1.614E-02  Sinorhizobium meliloti 1021
  2qeu-assembly1_B  TM=5.698E-01  e=1.868E-02  Paraburkholderia xenovorans LB400
  1p8c-assembly1_A  TM=6.936E-01  e=1.188E-01  Thermotoga maritima

Sequence (197 aa):
MSATSLCSSNNNNKENICASFAPLPTSFHLVPTNSPRTPNPPSIMASDNSKKLRAELFEAGLQNRREVVGEAYVETALRNGSSEFAYAQQELITEWAWGNIWSRPGLERKQRSLLNIGMLIALKSWAEFGIHIRGAIRNGLTELEIREAILQATVYCGAPAGVQAMKVADEVLKDMIEKGEHQRQLAEVSPSYKKSE